Protein AF-A0AAD7DVK9-F1 (afdb_monomer_lite)

Radius of gyration: 22.35 Å; chains: 1; bounding box: 96×49×47 Å

pLDDT: mean 81.52, std 20.3, range [28.62, 98.38]

Foldseek 3Di:
DPPQVVCCVVCVPPPPDALLVTQDLQDQAPLSLLSNCVVVNDVSLFNLVVLVDDLVVPPLDDSVLSVLLSVVVVQLQVLCVVVPPPWDKGWRFAKHANGQPPCFFLLRIFGTWIDTRLLQEIEGEAEDEDDDPVQQDDPVQQQQSQLLVQLLVLLSQLQNCVDHSRHAKYKTFYDYVVNVSDDDVQSNVDPPQDPPPPSGIDIAGNVRGDQDDAPVSVVNSQVSCVSVVDDTDVVSVVSRHDDPVSRDDDGVNRVDTDDVCSSVVVPDPPDDDPPPPPDDDDDPDDDDD

Structure (mmCIF, N/CA/C/O backbone):
data_AF-A0AAD7DVK9-F1
#
_entry.id   AF-A0AAD7DVK9-F1
#
loop_
_atom_site.group_PDB
_atom_site.id
_atom_site.type_symbol
_atom_site.label_atom_id
_atom_site.label_alt_id
_atom_site.label_comp_id
_atom_site.label_asym_id
_atom_site.label_entity_id
_atom_site.label_seq_id
_atom_site.pdbx_PDB_ins_code
_atom_site.Cartn_x
_atom_site.Cartn_y
_atom_site.Cartn_z
_atom_site.occupancy
_atom_site.B_iso_or_equiv
_atom_site.auth_seq_id
_atom_site.auth_comp_id
_atom_site.auth_asym_id
_atom_site.auth_atom_id
_atom_site.pdbx_PDB_model_num
ATOM 1 N N . MET A 1 1 ? 12.289 20.068 0.566 1.00 36.62 1 MET A N 1
ATOM 2 C CA . MET A 1 1 ? 12.406 19.900 2.030 1.00 36.62 1 MET A CA 1
ATOM 3 C C . MET A 1 1 ? 11.001 19.872 2.606 1.00 36.62 1 MET A C 1
ATOM 5 O O . MET A 1 1 ? 10.320 20.885 2.517 1.00 36.62 1 MET A O 1
ATOM 9 N N . ASP A 1 2 ? 10.554 18.729 3.130 1.00 42.50 2 ASP A N 1
ATOM 10 C CA . ASP A 1 2 ? 9.242 18.598 3.779 1.00 42.50 2 ASP A CA 1
ATOM 11 C C . ASP A 1 2 ? 9.268 19.262 5.163 1.00 42.50 2 ASP A C 1
ATOM 13 O O . ASP A 1 2 ? 9.651 18.666 6.174 1.00 42.50 2 ASP A O 1
ATOM 17 N N . THR A 1 3 ? 8.859 20.528 5.216 1.00 44.00 3 THR A N 1
ATOM 18 C CA . THR A 1 3 ? 8.675 21.287 6.463 1.00 44.00 3 THR A CA 1
ATOM 19 C C . THR A 1 3 ? 7.659 20.619 7.397 1.00 44.00 3 THR A C 1
ATOM 21 O O . THR A 1 3 ? 7.792 20.711 8.617 1.00 44.00 3 THR A O 1
ATOM 24 N N . SER A 1 4 ? 6.703 19.863 6.850 1.00 45.06 4 SER A N 1
ATOM 25 C CA . SER A 1 4 ? 5.679 19.118 7.594 1.00 45.06 4 SER A CA 1
ATOM 26 C C . SER A 1 4 ? 6.224 17.884 8.325 1.00 45.06 4 SER A C 1
ATOM 28 O O . SER A 1 4 ? 5.817 17.618 9.456 1.00 45.06 4 SER A O 1
ATOM 30 N N . ALA A 1 5 ? 7.183 17.151 7.747 1.00 45.25 5 ALA A N 1
ATOM 31 C CA . ALA A 1 5 ? 7.804 15.991 8.394 1.00 45.25 5 ALA A CA 1
ATOM 32 C C . ALA A 1 5 ? 8.696 16.409 9.578 1.00 45.25 5 ALA A C 1
ATOM 34 O O . ALA A 1 5 ? 8.680 15.770 10.636 1.00 45.25 5 ALA A O 1
ATOM 35 N N . HIS A 1 6 ? 9.414 17.530 9.434 1.00 44.25 6 HIS A N 1
ATOM 36 C CA . HIS A 1 6 ? 10.169 18.141 10.528 1.00 44.25 6 HIS A CA 1
ATOM 37 C C . HIS A 1 6 ? 9.252 18.702 11.620 1.00 44.25 6 HIS A C 1
ATOM 39 O O . HIS A 1 6 ? 9.504 18.439 12.795 1.00 44.25 6 HIS A O 1
ATOM 45 N N . ALA A 1 7 ? 8.156 19.377 11.256 1.00 45.09 7 ALA A N 1
ATOM 46 C CA . ALA A 1 7 ? 7.161 19.861 12.211 1.00 45.09 7 ALA A CA 1
ATOM 47 C C . ALA A 1 7 ? 6.495 18.704 12.981 1.00 45.09 7 ALA A C 1
ATOM 49 O O . ALA A 1 7 ? 6.440 18.732 14.207 1.00 45.09 7 ALA A O 1
ATOM 50 N N . ALA A 1 8 ? 6.090 17.626 12.303 1.00 46.69 8 ALA A N 1
ATOM 51 C CA . ALA A 1 8 ? 5.497 16.456 12.953 1.00 46.69 8 ALA A CA 1
ATOM 52 C C . ALA A 1 8 ? 6.457 15.748 13.926 1.00 46.69 8 ALA A C 1
ATOM 54 O O . ALA A 1 8 ? 6.022 15.189 14.931 1.00 46.69 8 ALA A O 1
ATOM 55 N N . SER A 1 9 ? 7.764 15.777 13.647 1.00 49.25 9 SER A N 1
ATOM 56 C CA . SER A 1 9 ? 8.790 15.247 14.549 1.00 49.25 9 SER A CA 1
ATOM 57 C C . SER A 1 9 ? 9.155 16.206 15.689 1.00 49.25 9 SER A C 1
ATOM 59 O O . SER A 1 9 ? 9.546 15.726 16.749 1.00 49.25 9 SER A O 1
ATOM 61 N N . MET A 1 10 ? 9.074 17.524 15.483 1.00 46.84 10 MET A N 1
ATOM 62 C CA . MET A 1 10 ? 9.380 18.540 16.500 1.00 46.84 10 MET A CA 1
ATOM 63 C C . MET A 1 10 ? 8.221 18.772 17.474 1.00 46.84 10 MET A C 1
ATOM 65 O O . MET A 1 10 ? 8.460 19.051 18.644 1.00 46.84 10 MET A O 1
ATOM 69 N N . PHE A 1 11 ? 6.979 18.611 17.022 1.00 48.34 11 PHE A N 1
ATOM 70 C CA . PHE A 1 11 ? 5.783 18.906 17.815 1.00 48.34 11 PHE A CA 1
ATOM 71 C C . PHE A 1 11 ? 5.047 17.666 18.328 1.00 48.34 11 PHE A C 1
ATOM 73 O O . PHE A 1 11 ? 4.056 17.802 19.035 1.00 48.34 11 PHE A O 1
ATOM 80 N N . GLY A 1 12 ? 5.556 16.457 18.062 1.00 46.31 12 GLY A N 1
ATOM 81 C CA . GLY A 1 12 ? 4.962 15.202 18.544 1.00 46.31 12 GLY A CA 1
ATOM 82 C C . GLY A 1 12 ? 4.885 15.053 20.074 1.00 46.31 12 GLY A C 1
ATOM 83 O O . GLY A 1 12 ? 4.254 14.114 20.549 1.00 46.31 12 GLY A O 1
ATOM 84 N N . GLY A 1 13 ? 5.509 15.961 20.836 1.00 44.97 13 GLY A N 1
ATOM 85 C CA . GLY A 1 13 ? 5.418 16.047 22.299 1.00 44.97 13 GLY A CA 1
ATOM 86 C C . GLY A 1 13 ? 4.596 17.227 22.832 1.00 44.97 13 GLY A C 1
ATOM 87 O O . GLY A 1 13 ? 4.500 17.375 24.048 1.00 44.97 13 GLY A O 1
ATOM 88 N N . LEU A 1 14 ? 4.022 18.078 21.971 1.00 40.44 14 LEU A N 1
ATOM 89 C CA . LEU A 1 14 ? 3.166 19.171 22.430 1.00 40.44 14 LEU A CA 1
ATOM 90 C C . LEU A 1 14 ? 1.738 18.666 22.686 1.00 40.44 14 LEU A C 1
ATOM 92 O O . LEU A 1 14 ? 1.174 17.979 21.826 1.00 40.44 14 LEU A O 1
ATOM 96 N N . PRO A 1 15 ? 1.106 19.039 23.816 1.00 39.28 15 PRO A N 1
ATOM 97 C CA . PRO A 1 15 ? -0.335 18.875 23.947 1.00 39.28 15 PRO A CA 1
ATOM 98 C C . PRO A 1 15 ? -1.003 19.623 22.781 1.00 39.28 15 PRO A C 1
ATOM 100 O O . PRO A 1 15 ? -0.556 20.705 22.408 1.00 39.28 15 PRO A O 1
ATOM 103 N N . TYR A 1 16 ? -2.036 19.023 22.184 1.00 53.00 16 TYR A N 1
ATOM 104 C CA . TYR A 1 16 ? -2.794 19.515 21.016 1.00 53.00 16 TYR A CA 1
ATOM 105 C C . TYR A 1 16 ? -2.195 19.289 19.613 1.00 53.00 16 TYR A C 1
ATOM 107 O O . TYR A 1 16 ? -2.879 19.586 18.633 1.00 53.00 16 TYR A O 1
ATOM 115 N N . PHE A 1 17 ? -0.996 18.707 19.455 1.00 56.47 17 PHE A N 1
ATOM 116 C CA . PHE A 1 17 ? -0.519 18.340 18.113 1.00 56.47 17 PHE A CA 1
ATOM 117 C C . PHE A 1 17 ? -1.207 17.063 17.611 1.00 56.47 17 PHE A C 1
ATOM 119 O O . PHE A 1 17 ? -0.945 15.961 18.093 1.00 56.47 17 PHE A O 1
ATOM 126 N N . ASN A 1 18 ? -2.082 17.209 16.616 1.00 62.62 18 ASN A N 1
ATOM 127 C CA . ASN A 1 18 ? -2.741 16.093 15.952 1.00 62.62 18 ASN A CA 1
ATOM 128 C C . ASN A 1 18 ? -2.066 15.840 14.585 1.00 62.62 18 ASN A C 1
ATOM 130 O O . ASN A 1 18 ? -2.188 16.683 13.693 1.00 62.62 18 ASN A O 1
ATOM 134 N N . PRO A 1 19 ? -1.395 14.690 14.361 1.00 60.72 19 PRO A N 1
ATOM 135 C CA . PRO A 1 19 ? -0.821 14.313 13.062 1.00 60.72 19 PRO A CA 1
ATOM 136 C C . PRO A 1 19 ? -1.841 14.324 11.915 1.00 60.72 19 PRO A C 1
ATOM 138 O O . PRO A 1 19 ? -1.472 14.367 10.745 1.00 60.72 19 PRO A O 1
ATOM 141 N N . MET A 1 20 ? -3.130 14.289 12.248 1.00 68.94 20 MET A N 1
ATOM 142 C CA . MET A 1 20 ? -4.245 14.338 11.310 1.00 68.94 20 MET A CA 1
ATOM 143 C C . MET A 1 20 ? -4.564 15.760 10.832 1.00 68.94 20 MET A C 1
ATOM 145 O O . MET A 1 20 ? -5.382 15.907 9.934 1.00 68.94 20 MET A O 1
ATOM 149 N N . MET A 1 21 ? -3.942 16.793 11.412 1.00 68.38 21 MET A N 1
ATOM 150 C CA . MET A 1 21 ? -4.127 18.206 11.046 1.00 68.38 21 MET A CA 1
ATOM 151 C C . MET A 1 21 ? -3.011 18.761 10.150 1.00 68.38 21 MET A C 1
ATOM 153 O O . MET A 1 21 ? -3.134 19.876 9.656 1.00 68.38 21 MET A O 1
ATOM 157 N N . MET A 1 22 ? -1.931 18.005 9.922 1.00 73.62 22 MET A N 1
ATOM 158 C CA . MET A 1 22 ? -0.864 18.377 8.990 1.00 73.62 22 MET A CA 1
ATOM 159 C C . MET A 1 22 ? -0.737 17.345 7.882 1.00 73.62 22 MET A C 1
ATOM 161 O O . MET A 1 22 ? -0.576 16.154 8.137 1.00 73.62 22 MET A O 1
ATOM 165 N N . MET A 1 23 ? -0.744 17.818 6.644 1.00 76.19 23 MET A N 1
ATOM 166 C CA . MET A 1 23 ? -0.561 16.980 5.472 1.00 76.19 23 MET A CA 1
ATOM 167 C C . MET A 1 23 ? 0.902 16.553 5.357 1.00 76.19 23 MET A C 1
ATOM 169 O O . MET A 1 23 ? 1.807 17.386 5.276 1.00 76.19 23 MET A O 1
ATOM 173 N N . ASN A 1 24 ? 1.137 15.243 5.378 1.00 75.81 24 ASN A N 1
ATOM 174 C CA . ASN A 1 24 ? 2.466 14.683 5.177 1.00 75.81 24 ASN A CA 1
ATOM 175 C C . ASN A 1 24 ? 2.480 13.928 3.850 1.00 75.81 24 ASN A C 1
ATOM 177 O O . ASN A 1 24 ? 2.137 12.744 3.790 1.00 75.81 24 ASN A O 1
ATOM 181 N N . VAL A 1 25 ? 2.850 14.631 2.779 1.00 75.19 25 VAL A N 1
ATOM 182 C CA . VAL A 1 25 ? 2.865 14.080 1.418 1.00 75.19 25 VAL A CA 1
ATOM 183 C C . VAL A 1 25 ? 3.860 12.917 1.321 1.00 75.19 25 VAL A C 1
ATOM 185 O O . VAL A 1 25 ? 3.507 11.871 0.785 1.00 75.19 25 VAL A O 1
ATOM 188 N N . SER A 1 26 ? 5.017 13.005 1.980 1.00 78.62 26 SER A N 1
ATOM 189 C CA . SER A 1 26 ? 6.030 11.934 2.009 1.00 78.62 26 SER A CA 1
ATOM 190 C C . SER A 1 26 ? 5.892 10.957 3.186 1.00 78.62 26 SER A C 1
ATOM 192 O O . SER A 1 26 ? 6.825 10.236 3.533 1.00 78.62 26 SER A O 1
ATOM 194 N N . GLY A 1 27 ? 4.747 10.947 3.870 1.00 85.38 27 GLY A N 1
ATOM 195 C CA . GLY A 1 27 ? 4.525 10.060 5.007 1.00 85.38 27 GLY A CA 1
ATOM 196 C C . GLY A 1 27 ? 4.385 8.598 4.584 1.00 85.38 27 GLY A C 1
ATOM 197 O O . GLY A 1 27 ? 3.567 8.281 3.727 1.00 85.38 27 GLY A O 1
ATOM 198 N N . THR A 1 28 ? 5.099 7.700 5.264 1.00 91.75 28 THR A N 1
ATOM 199 C CA . THR A 1 28 ? 5.046 6.245 5.029 1.00 91.75 28 THR A CA 1
ATOM 200 C C . THR A 1 28 ? 3.935 5.525 5.808 1.00 91.75 28 THR A C 1
ATOM 202 O O . THR A 1 28 ? 3.752 4.322 5.674 1.00 91.75 28 THR A O 1
ATOM 205 N N . CYS A 1 29 ? 3.181 6.225 6.659 1.00 95.38 29 CYS A N 1
ATOM 206 C CA . CYS A 1 29 ? 2.117 5.621 7.467 1.00 95.38 29 CYS A CA 1
ATOM 207 C C . CYS A 1 29 ? 0.807 5.556 6.670 1.00 95.38 29 CYS A C 1
ATOM 209 O O . CYS A 1 29 ? 0.118 6.573 6.533 1.00 95.38 29 CYS A O 1
ATOM 211 N N . ALA A 1 30 ? 0.433 4.362 6.204 1.00 97.00 30 ALA A N 1
ATOM 212 C CA . ALA A 1 30 ? -0.778 4.153 5.413 1.00 97.00 30 ALA A CA 1
ATOM 213 C C . ALA A 1 30 ? -2.047 4.579 6.164 1.00 97.00 30 ALA A C 1
ATOM 215 O O . ALA A 1 30 ? -2.907 5.244 5.591 1.00 97.00 30 ALA A O 1
ATOM 216 N N . THR A 1 31 ? -2.137 4.288 7.467 1.00 96.12 31 THR A N 1
ATOM 217 C CA . THR A 1 31 ? -3.290 4.683 8.296 1.00 96.12 31 THR A CA 1
ATOM 218 C C . THR A 1 31 ? -3.507 6.199 8.295 1.00 96.12 31 THR A C 1
ATOM 220 O O . THR A 1 31 ? -4.626 6.685 8.099 1.00 96.12 31 THR A O 1
ATOM 223 N N . THR A 1 32 ? -2.430 6.965 8.498 1.00 93.56 32 THR A N 1
ATOM 224 C CA . THR A 1 32 ? -2.486 8.431 8.473 1.00 93.56 32 THR A CA 1
ATOM 225 C C . THR A 1 32 ? -2.876 8.914 7.082 1.00 93.56 32 THR A C 1
ATOM 227 O O . THR A 1 32 ? -3.799 9.715 6.966 1.00 93.56 32 THR A O 1
ATOM 230 N N . LYS A 1 33 ? -2.235 8.381 6.035 1.00 94.62 33 LYS A N 1
ATOM 231 C CA . LYS A 1 33 ? -2.482 8.783 4.649 1.00 94.62 33 LYS A CA 1
ATOM 232 C C . LYS A 1 33 ? -3.928 8.545 4.216 1.00 94.62 33 LYS A C 1
ATOM 234 O O . LYS A 1 33 ? -4.563 9.460 3.709 1.00 94.62 33 LYS A O 1
ATOM 239 N N . LEU A 1 34 ? -4.478 7.357 4.464 1.00 95.19 34 LEU A N 1
ATOM 240 C CA . LEU A 1 34 ? -5.860 7.019 4.105 1.00 95.19 34 LEU A CA 1
ATOM 241 C C . LEU A 1 34 ? -6.869 7.915 4.824 1.00 95.19 34 LEU A C 1
ATOM 243 O O . LEU A 1 34 ? -7.837 8.393 4.230 1.00 95.19 34 LEU A O 1
ATOM 247 N N . THR A 1 35 ? -6.613 8.221 6.095 1.00 92.88 35 THR A N 1
ATOM 248 C CA . THR A 1 35 ? -7.496 9.131 6.825 1.00 92.88 35 THR A CA 1
ATOM 249 C C . THR A 1 35 ? -7.360 10.577 6.338 1.00 92.88 35 THR A C 1
ATOM 251 O O . THR A 1 35 ? -8.360 11.287 6.262 1.00 92.88 35 THR A O 1
ATOM 254 N N . GLN A 1 36 ? -6.155 11.013 5.959 1.00 92.25 36 GLN A N 1
ATOM 255 C CA . GLN A 1 36 ? -5.937 12.311 5.317 1.00 92.25 36 GLN A CA 1
ATOM 256 C C . GLN A 1 36 ? -6.633 12.388 3.956 1.00 92.25 36 GLN A C 1
ATOM 258 O O . GLN A 1 36 ? -7.258 13.404 3.678 1.00 92.25 36 GLN A O 1
ATOM 263 N N . CYS A 1 37 ? -6.619 11.320 3.153 1.00 93.69 37 CYS A N 1
ATOM 264 C CA . CYS A 1 37 ? -7.358 11.271 1.890 1.00 93.69 37 CYS A CA 1
ATOM 265 C C . CYS A 1 37 ? -8.862 11.454 2.118 1.00 93.69 37 CYS A C 1
ATOM 267 O O . CYS A 1 37 ? -9.509 12.189 1.379 1.00 93.69 37 CYS A O 1
ATOM 269 N N . ARG A 1 38 ? -9.416 10.837 3.171 1.00 91.56 38 ARG A N 1
ATOM 270 C CA . ARG A 1 38 ? -10.830 11.008 3.536 1.00 91.56 38 ARG A CA 1
ATOM 271 C C . ARG A 1 38 ? -11.155 12.432 3.997 1.00 91.56 38 ARG A C 1
ATOM 273 O O . ARG A 1 38 ? -12.238 12.921 3.705 1.00 91.56 38 ARG A O 1
ATOM 280 N N . ASN A 1 39 ? -10.256 13.071 4.744 1.00 89.94 39 ASN A N 1
ATOM 281 C CA . ASN A 1 39 ? -10.531 14.361 5.382 1.00 89.94 39 ASN A CA 1
ATOM 282 C C . ASN A 1 39 ? -10.191 15.572 4.497 1.00 89.94 39 ASN A C 1
ATOM 284 O O . ASN A 1 39 ? -10.899 16.571 4.545 1.00 89.94 39 ASN A O 1
ATOM 288 N N . PHE A 1 40 ? -9.108 15.497 3.723 1.00 90.94 40 PHE A N 1
ATOM 289 C CA . PHE A 1 40 ? -8.588 16.596 2.897 1.00 90.94 40 PHE A CA 1
ATOM 290 C C . PHE A 1 40 ? -8.774 16.360 1.396 1.00 90.94 40 PHE A C 1
ATOM 292 O O . PHE A 1 40 ? -8.584 17.274 0.602 1.00 90.94 40 PHE A O 1
ATOM 299 N N . GLY A 1 41 ? -9.156 15.146 1.001 1.00 92.75 41 GLY A N 1
ATOM 300 C CA . GLY A 1 41 ? -9.260 14.742 -0.394 1.00 92.75 41 GLY A CA 1
ATOM 301 C C . GLY A 1 41 ? -7.996 14.055 -0.909 1.00 92.75 41 GLY A C 1
ATOM 302 O O . GLY A 1 41 ? -6.894 14.184 -0.372 1.00 92.75 41 GLY A O 1
ATOM 303 N N . ILE A 1 42 ? -8.171 13.288 -1.982 1.00 94.31 42 ILE A N 1
ATOM 304 C CA . ILE A 1 42 ? -7.110 12.473 -2.586 1.00 94.31 42 ILE A CA 1
ATOM 305 C C . ILE A 1 42 ? -6.047 13.333 -3.269 1.00 94.31 42 ILE A C 1
ATOM 307 O O . ILE A 1 42 ? -4.867 13.035 -3.144 1.00 94.31 42 ILE A O 1
ATOM 311 N N . LEU A 1 43 ? -6.446 14.413 -3.950 1.00 93.19 43 LEU A N 1
ATOM 312 C CA . LEU A 1 43 ? -5.518 15.265 -4.709 1.00 93.19 43 LEU A CA 1
ATOM 313 C C . LEU A 1 43 ? -4.461 15.924 -3.819 1.00 93.19 43 LEU A C 1
ATOM 315 O O . LEU A 1 43 ? -3.325 16.106 -4.234 1.00 93.19 43 LEU A O 1
ATOM 319 N N . GLU A 1 44 ? -4.827 16.229 -2.581 1.00 91.88 44 GLU A N 1
ATOM 320 C CA . GLU A 1 44 ? -3.915 16.768 -1.575 1.00 91.88 44 GLU A CA 1
ATOM 321 C C . GLU A 1 44 ? -2.902 15.722 -1.074 1.00 91.88 44 GLU A C 1
ATOM 323 O O . GLU A 1 44 ? -1.815 16.037 -0.604 1.00 91.88 44 GLU A O 1
ATOM 328 N N . ASN A 1 45 ? -3.238 14.440 -1.201 1.00 93.44 45 ASN A N 1
ATOM 329 C CA . ASN A 1 45 ? -2.399 13.326 -0.772 1.00 93.44 45 ASN A CA 1
ATOM 330 C C . ASN A 1 45 ? -1.608 12.689 -1.923 1.00 93.44 45 ASN A C 1
ATOM 332 O O . ASN A 1 45 ? -0.886 11.719 -1.683 1.00 93.44 45 ASN A O 1
ATOM 336 N N . ASP A 1 46 ? -1.738 13.247 -3.129 1.00 94.19 46 ASP A N 1
ATOM 337 C CA . ASP A 1 46 ? -1.068 12.821 -4.351 1.00 94.19 46 ASP A CA 1
ATOM 338 C C . ASP A 1 46 ? 0.460 12.940 -4.206 1.00 94.19 46 ASP A C 1
ATOM 340 O O . ASP A 1 46 ? 1.003 14.018 -3.938 1.00 94.19 46 ASP A O 1
ATOM 344 N N . VAL A 1 47 ? 1.165 11.820 -4.387 1.00 95.19 47 VAL A N 1
ATOM 345 C CA . VAL A 1 47 ? 2.633 11.765 -4.312 1.00 95.19 47 VAL A CA 1
ATOM 346 C C . VAL A 1 47 ? 3.315 11.946 -5.667 1.00 95.19 47 VAL A C 1
ATOM 348 O O . VAL A 1 47 ? 4.543 12.005 -5.706 1.00 95.19 47 VAL A O 1
ATOM 351 N N . THR A 1 48 ? 2.569 12.107 -6.766 1.00 94.69 48 THR A N 1
ATOM 352 C CA . THR A 1 48 ? 3.107 12.299 -8.124 1.00 94.69 48 THR A CA 1
ATOM 353 C C . THR A 1 48 ? 4.157 13.409 -8.161 1.00 94.69 48 THR A C 1
ATOM 355 O O . THR A 1 48 ? 5.241 13.226 -8.711 1.00 94.69 48 THR A O 1
ATOM 358 N N . ARG A 1 49 ? 3.924 14.538 -7.475 1.00 92.06 49 ARG A N 1
ATOM 359 C CA . ARG A 1 49 ? 4.873 15.671 -7.440 1.00 92.06 49 ARG A CA 1
ATOM 360 C C . ARG A 1 49 ? 6.280 15.296 -6.963 1.00 92.06 49 ARG A C 1
ATOM 362 O O . ARG A 1 49 ? 7.235 15.956 -7.359 1.00 92.06 49 ARG A O 1
ATOM 369 N N . LYS A 1 50 ? 6.419 14.258 -6.129 1.00 93.31 50 LYS A N 1
ATOM 370 C CA . LYS A 1 50 ? 7.724 13.750 -5.683 1.00 93.31 50 LYS A CA 1
ATOM 371 C C . LYS A 1 50 ? 8.525 13.188 -6.860 1.00 93.31 50 LYS A C 1
ATOM 373 O O . LYS A 1 50 ? 9.711 13.473 -6.966 1.00 93.31 50 LYS A O 1
ATOM 378 N N . PHE A 1 51 ? 7.867 12.434 -7.739 1.00 95.56 51 PHE A N 1
ATOM 379 C CA . PHE A 1 51 ? 8.494 11.686 -8.833 1.00 95.56 51 PHE A CA 1
ATOM 380 C C . PHE A 1 51 ? 8.697 12.509 -10.111 1.00 95.56 51 PHE A C 1
ATOM 382 O O . PHE A 1 51 ? 9.539 12.175 -10.937 1.00 95.56 51 PHE A O 1
ATOM 389 N N . TYR A 1 52 ? 7.997 13.637 -10.233 1.00 94.06 52 TYR A N 1
ATOM 390 C CA . TYR A 1 52 ? 8.259 14.648 -11.266 1.00 94.06 52 TYR A CA 1
ATOM 391 C C . TYR A 1 52 ? 9.340 15.661 -10.851 1.00 94.06 52 TYR A C 1
ATOM 393 O O . TYR A 1 52 ? 9.728 16.521 -11.640 1.00 94.06 52 TYR A O 1
ATOM 401 N N . GLY A 1 53 ? 9.811 15.582 -9.604 1.00 92.19 53 GLY A N 1
ATOM 402 C CA . GLY A 1 53 ? 10.938 16.360 -9.112 1.00 92.19 53 GLY A CA 1
ATOM 403 C C . GLY A 1 53 ? 12.292 15.741 -9.460 1.00 92.19 53 GLY A C 1
ATOM 404 O O . GLY A 1 53 ? 12.396 14.696 -10.096 1.00 92.19 53 GLY A O 1
ATOM 405 N N . ASP A 1 54 ? 13.342 16.407 -8.993 1.00 93.31 54 ASP A N 1
ATOM 406 C CA . ASP A 1 54 ? 14.720 15.931 -9.079 1.00 93.31 54 ASP A CA 1
ATOM 407 C C . ASP A 1 54 ? 14.943 14.721 -8.138 1.00 93.31 54 ASP A C 1
ATOM 409 O O . ASP A 1 54 ? 14.709 14.867 -6.927 1.00 93.31 54 ASP A O 1
ATOM 413 N N . PRO A 1 55 ? 15.404 13.558 -8.649 1.00 93.31 55 PRO A N 1
ATOM 414 C CA . PRO A 1 55 ? 15.689 12.373 -7.842 1.00 93.31 55 PRO A CA 1
ATOM 415 C C . PRO A 1 55 ? 16.648 12.634 -6.675 1.00 93.31 55 PRO A C 1
ATOM 417 O O . PRO A 1 55 ? 16.480 12.046 -5.607 1.00 93.31 55 PRO A O 1
ATOM 420 N N . GLU A 1 56 ? 17.607 13.557 -6.814 1.00 91.44 56 GLU A N 1
ATOM 421 C CA . GLU A 1 56 ? 18.571 13.870 -5.745 1.00 91.44 56 GLU A CA 1
ATOM 422 C C . GLU A 1 56 ? 17.901 14.475 -4.500 1.00 91.44 56 GLU A C 1
ATOM 424 O O . GLU A 1 56 ? 18.439 14.429 -3.391 1.00 91.44 56 GLU A O 1
ATOM 429 N N . ARG A 1 57 ? 16.689 15.024 -4.654 1.00 89.69 57 ARG A N 1
ATOM 430 C CA . ARG A 1 57 ? 15.900 15.583 -3.548 1.00 89.69 57 ARG A CA 1
ATOM 431 C C . ARG A 1 57 ? 15.094 14.524 -2.796 1.00 89.69 57 ARG A C 1
ATOM 433 O O . ARG A 1 57 ? 14.593 14.822 -1.708 1.00 89.69 57 ARG A O 1
ATOM 440 N N . ALA A 1 58 ? 14.959 13.316 -3.341 1.00 89.12 58 ALA A N 1
ATOM 441 C CA . ALA A 1 58 ? 14.265 12.194 -2.719 1.00 89.12 58 ALA A CA 1
ATOM 442 C C . ALA A 1 58 ? 15.226 11.376 -1.844 1.00 89.12 58 ALA A C 1
ATOM 444 O O . ALA A 1 58 ? 15.568 10.239 -2.141 1.00 89.12 58 ALA A O 1
ATOM 445 N N . THR A 1 59 ? 15.658 11.965 -0.727 1.00 86.81 59 THR A N 1
ATOM 446 C CA . THR A 1 59 ? 16.683 11.383 0.162 1.00 86.81 59 THR A CA 1
ATOM 447 C C . THR A 1 59 ? 16.274 10.078 0.857 1.00 86.81 59 THR A C 1
ATOM 449 O O . THR A 1 59 ? 17.076 9.471 1.560 1.00 86.81 59 THR A O 1
ATOM 452 N N . ASP A 1 60 ? 15.006 9.694 0.752 1.00 86.44 60 ASP A N 1
ATOM 453 C CA . ASP A 1 60 ? 14.410 8.495 1.339 1.00 86.44 60 ASP A CA 1
ATOM 454 C C . ASP A 1 60 ? 14.360 7.293 0.382 1.00 86.44 60 ASP A C 1
ATOM 456 O O . ASP A 1 60 ? 13.973 6.210 0.813 1.00 86.44 60 ASP A O 1
ATOM 460 N N . LEU A 1 61 ? 14.759 7.461 -0.883 1.00 89.06 61 LEU A N 1
ATOM 461 C CA . LEU A 1 61 ? 14.837 6.393 -1.881 1.00 89.06 61 LEU A CA 1
ATOM 462 C C . LEU A 1 61 ? 16.231 6.357 -2.519 1.00 89.06 61 LEU A C 1
ATOM 464 O O . LEU A 1 61 ? 16.920 7.372 -2.602 1.00 89.06 61 LEU A O 1
ATOM 468 N N . SER A 1 62 ? 16.646 5.179 -2.987 1.00 91.12 62 SER A N 1
ATOM 469 C CA . SER A 1 62 ? 17.776 5.089 -3.914 1.00 91.12 62 SER A CA 1
ATOM 470 C C . SER A 1 62 ? 17.378 5.652 -5.287 1.00 91.12 62 SER A C 1
ATOM 472 O O . SER A 1 62 ? 16.191 5.736 -5.606 1.00 91.12 62 SER A O 1
ATOM 474 N N . LEU A 1 63 ? 18.355 6.017 -6.124 1.00 93.06 63 LEU A N 1
ATOM 475 C CA . LEU A 1 63 ? 18.066 6.478 -7.489 1.00 93.06 63 LEU A CA 1
ATOM 476 C C . LEU A 1 63 ? 17.312 5.407 -8.294 1.00 93.06 63 LEU A C 1
ATOM 478 O O . LEU A 1 63 ? 16.322 5.722 -8.944 1.00 93.06 63 LEU A O 1
ATOM 482 N N . ALA A 1 64 ? 17.742 4.145 -8.201 1.00 91.25 64 ALA A N 1
ATOM 483 C CA . ALA A 1 64 ? 17.080 3.028 -8.872 1.00 91.25 64 ALA A CA 1
ATOM 484 C C . ALA A 1 64 ? 15.627 2.862 -8.390 1.00 91.25 64 ALA A C 1
ATOM 486 O O . ALA A 1 64 ? 14.708 2.804 -9.201 1.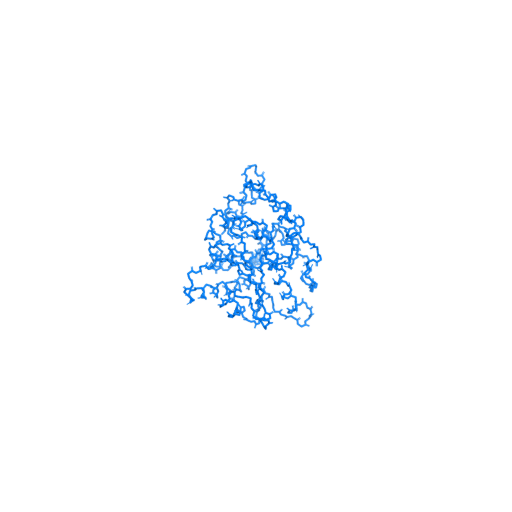00 91.25 64 ALA A O 1
ATOM 487 N N . ASP A 1 65 ? 15.401 2.898 -7.072 1.00 92.81 65 ASP A N 1
ATOM 488 C CA . ASP A 1 65 ? 14.059 2.826 -6.483 1.00 92.81 65 ASP A CA 1
ATOM 489 C C . ASP A 1 65 ? 13.147 3.980 -6.898 1.00 92.81 65 ASP A C 1
ATOM 491 O O . ASP A 1 65 ? 11.932 3.795 -7.017 1.00 92.81 65 ASP A O 1
ATOM 495 N N . PHE A 1 66 ? 13.717 5.179 -7.037 1.00 95.81 66 PHE A N 1
ATOM 496 C CA . PHE A 1 66 ? 12.998 6.365 -7.476 1.00 95.81 66 PHE A CA 1
ATOM 497 C C . PHE A 1 66 ? 12.550 6.216 -8.928 1.00 95.81 66 PHE A C 1
ATOM 499 O O . PHE A 1 66 ? 11.374 6.436 -9.215 1.00 95.81 66 PHE A O 1
ATOM 506 N N . MET A 1 67 ? 13.464 5.813 -9.815 1.00 97.25 67 MET A N 1
ATOM 507 C CA . MET A 1 67 ? 13.178 5.643 -11.240 1.00 97.25 67 MET A CA 1
ATOM 508 C C . MET A 1 67 ? 12.159 4.527 -11.471 1.00 97.25 67 MET A C 1
ATOM 510 O O . MET A 1 67 ? 11.131 4.787 -12.078 1.00 97.25 67 MET A O 1
ATOM 514 N N . ALA A 1 68 ? 12.335 3.357 -10.850 1.00 96.12 68 ALA A N 1
ATOM 515 C CA . ALA A 1 68 ? 11.374 2.258 -10.967 1.00 96.12 68 ALA A CA 1
ATOM 516 C C . ALA A 1 68 ? 9.949 2.670 -10.546 1.00 96.12 68 ALA A C 1
ATOM 518 O O . ALA A 1 68 ? 8.957 2.311 -11.177 1.00 96.12 68 ALA A O 1
ATOM 519 N N . ARG A 1 69 ? 9.819 3.467 -9.475 1.00 97.56 69 ARG A N 1
ATOM 520 C CA . ARG A 1 69 ? 8.513 3.981 -9.026 1.00 97.56 69 ARG A CA 1
ATOM 521 C C . ARG A 1 69 ? 7.939 5.020 -9.975 1.00 97.56 69 ARG A C 1
ATOM 523 O O . ARG A 1 69 ? 6.729 5.026 -10.188 1.00 97.56 69 ARG A O 1
ATOM 530 N N . LYS A 1 70 ? 8.790 5.897 -10.505 1.00 97.75 70 LYS A N 1
ATOM 531 C CA . LYS A 1 70 ? 8.403 6.890 -11.502 1.00 97.75 70 LYS A CA 1
ATOM 532 C C . LYS A 1 70 ? 7.866 6.204 -12.758 1.00 97.75 70 LYS A C 1
ATOM 534 O O . LYS A 1 70 ? 6.765 6.544 -13.175 1.00 97.75 70 LYS A O 1
ATOM 539 N N . ASP A 1 71 ? 8.563 5.191 -13.263 1.00 97.69 71 ASP A N 1
ATOM 540 C CA . ASP A 1 71 ? 8.168 4.446 -14.462 1.00 97.69 71 ASP A CA 1
ATOM 541 C C . ASP A 1 71 ? 6.793 3.782 -14.283 1.00 97.69 71 ASP A C 1
ATOM 543 O O . ASP A 1 71 ? 5.939 3.848 -15.165 1.00 97.69 71 ASP A O 1
ATOM 547 N N . VAL A 1 72 ? 6.524 3.189 -13.113 1.00 98.06 72 VAL A N 1
ATOM 548 C CA . VAL A 1 72 ? 5.202 2.618 -12.794 1.00 98.06 72 VAL A CA 1
ATOM 549 C C . VAL A 1 72 ? 4.117 3.700 -12.711 1.00 98.06 72 VAL A C 1
ATOM 551 O O . VAL A 1 72 ? 3.001 3.481 -13.181 1.00 98.06 72 VAL A O 1
ATOM 554 N N . ILE A 1 73 ? 4.412 4.863 -12.117 1.00 97.50 73 ILE A N 1
ATOM 555 C CA . ILE A 1 73 ? 3.461 5.987 -12.041 1.00 97.50 73 ILE A CA 1
ATOM 556 C C . ILE A 1 73 ? 3.111 6.487 -13.445 1.00 97.50 73 ILE A C 1
ATOM 558 O O . ILE A 1 73 ? 1.930 6.628 -13.753 1.00 97.50 73 ILE A O 1
ATOM 562 N N . GLU A 1 74 ? 4.110 6.687 -14.305 1.00 96.94 74 GLU A N 1
ATOM 563 C CA . GLU A 1 74 ? 3.911 7.160 -15.679 1.00 96.94 74 GLU A CA 1
ATOM 564 C C . GLU A 1 74 ? 3.105 6.162 -16.523 1.00 96.94 74 GLU A C 1
ATOM 566 O O . GLU A 1 74 ? 2.255 6.575 -17.313 1.00 96.94 74 GLU A O 1
ATOM 571 N N . GLN A 1 75 ? 3.297 4.854 -16.320 1.00 96.62 75 GLN A N 1
ATOM 572 C CA . GLN A 1 75 ? 2.490 3.820 -16.976 1.00 96.62 75 GLN A CA 1
ATOM 573 C C . GLN A 1 75 ? 1.012 3.874 -16.559 1.00 96.62 75 GLN A C 1
ATOM 575 O O . GLN A 1 75 ? 0.132 3.789 -17.416 1.00 96.62 75 GLN A O 1
ATOM 580 N N . VAL A 1 76 ? 0.720 4.032 -15.261 1.00 95.56 76 VAL A N 1
ATOM 581 C CA . VAL A 1 76 ? -0.667 4.152 -14.772 1.00 95.56 76 VAL A CA 1
ATOM 582 C C . VAL A 1 76 ? -1.312 5.448 -15.265 1.00 95.56 76 VAL A C 1
ATOM 584 O O . VAL A 1 76 ? -2.467 5.418 -15.691 1.00 95.56 76 VAL A O 1
ATOM 587 N N . ASP A 1 77 ? -0.578 6.564 -15.241 1.00 93.62 77 ASP A N 1
ATOM 588 C CA . ASP A 1 77 ? -1.068 7.859 -15.724 1.00 93.62 77 ASP A CA 1
ATOM 589 C C . ASP A 1 77 ? -1.368 7.806 -17.234 1.00 93.62 77 ASP A C 1
ATOM 591 O O . ASP A 1 77 ? -2.475 8.157 -17.646 1.00 93.62 77 ASP A O 1
ATOM 595 N N . SER A 1 78 ? -0.449 7.269 -18.046 1.00 93.19 78 SER A N 1
ATOM 596 C CA . SER A 1 78 ? -0.634 7.126 -19.502 1.00 93.19 78 SER A CA 1
ATOM 597 C C . SER A 1 78 ? -1.848 6.257 -19.837 1.00 93.19 78 SER A C 1
ATOM 599 O O . SER A 1 78 ? -2.706 6.640 -20.632 1.00 93.19 78 SER A O 1
ATOM 601 N N . TRP A 1 79 ? -1.987 5.109 -19.169 1.00 92.25 79 TRP A N 1
ATOM 602 C CA . TRP A 1 79 ? -3.137 4.224 -19.360 1.00 92.25 79 TRP A CA 1
ATOM 603 C C . TRP A 1 79 ? -4.474 4.891 -18.971 1.00 92.25 79 TRP A C 1
ATOM 605 O O . TRP A 1 79 ? -5.495 4.713 -19.652 1.00 92.25 79 TRP A O 1
ATOM 615 N N . ALA A 1 80 ? -4.492 5.676 -17.890 1.00 89.25 80 ALA A N 1
ATOM 616 C CA . ALA A 1 80 ? -5.691 6.391 -17.457 1.00 89.25 80 ALA A CA 1
ATOM 617 C C . ALA A 1 80 ? -6.114 7.471 -18.472 1.00 89.25 80 ALA A C 1
ATOM 619 O O . ALA A 1 80 ? -7.311 7.678 -18.685 1.00 89.25 80 ALA A O 1
ATOM 620 N N . GLU A 1 81 ? -5.156 8.128 -19.131 1.00 88.19 81 GLU A N 1
ATOM 621 C CA . GLU A 1 81 ? -5.425 9.095 -20.202 1.00 88.19 81 GLU A CA 1
ATOM 622 C C . GLU A 1 81 ? -5.964 8.420 -21.475 1.00 88.19 81 GLU A C 1
ATOM 624 O O . GLU A 1 81 ? -6.954 8.880 -22.055 1.00 88.19 81 GLU A O 1
ATOM 629 N N . GLU A 1 82 ? -5.369 7.298 -21.886 1.00 87.19 82 GLU A N 1
ATOM 630 C CA . GLU A 1 82 ? -5.734 6.572 -23.111 1.00 87.19 82 GLU A CA 1
ATOM 631 C C . GLU A 1 82 ? -7.146 5.987 -23.069 1.00 87.19 82 GLU A C 1
ATOM 633 O O . GLU A 1 82 ? -7.902 6.067 -24.042 1.00 87.19 82 GLU A O 1
ATOM 638 N N . THR A 1 83 ? -7.530 5.400 -21.935 1.00 80.38 83 THR A N 1
ATOM 639 C CA . THR A 1 83 ? -8.803 4.677 -21.831 1.00 80.38 83 THR A CA 1
ATOM 640 C C . THR A 1 83 ? -10.028 5.593 -21.835 1.00 80.38 83 THR A C 1
ATOM 642 O O . THR A 1 83 ? -11.151 5.090 -21.927 1.00 80.38 83 THR A O 1
ATOM 645 N N . LYS A 1 84 ? -9.851 6.923 -21.724 1.00 68.00 84 LYS A N 1
ATOM 646 C CA . LYS A 1 84 ? -10.924 7.925 -21.530 1.00 68.00 84 LYS A CA 1
ATOM 647 C C . LYS A 1 84 ? -11.924 7.537 -20.438 1.00 68.00 84 LYS A C 1
ATOM 649 O O . LYS A 1 84 ? -13.028 8.084 -20.361 1.00 68.00 84 LYS A O 1
ATOM 654 N N . GLN A 1 85 ? -11.559 6.586 -19.582 1.00 63.59 85 GLN A N 1
ATOM 655 C CA . GLN A 1 85 ? -12.307 6.303 -18.386 1.00 63.59 85 GLN A CA 1
ATOM 656 C C . GLN A 1 85 ? -12.120 7.558 -17.549 1.00 63.59 85 GLN A C 1
ATOM 658 O O . GLN A 1 85 ? -11.002 7.906 -17.192 1.00 63.59 85 GLN A O 1
ATOM 663 N N . ASN A 1 86 ? -13.200 8.266 -17.221 1.00 65.00 86 ASN A N 1
ATOM 664 C CA . ASN A 1 86 ? -13.160 9.454 -16.355 1.00 65.00 86 ASN A CA 1
ATOM 665 C C . ASN A 1 86 ? -12.623 9.158 -14.926 1.00 65.00 86 ASN A C 1
ATOM 667 O O . ASN A 1 86 ? -12.802 9.953 -14.003 1.00 65.00 86 ASN A O 1
ATOM 671 N N . MET A 1 87 ? -12.007 7.995 -14.713 1.00 72.69 87 MET A N 1
ATOM 672 C CA . MET A 1 87 ? -11.405 7.532 -13.481 1.00 72.69 87 MET A CA 1
ATOM 673 C C . MET A 1 87 ? -9.969 8.037 -13.401 1.00 72.69 87 MET A C 1
ATOM 675 O O . MET A 1 87 ? -9.052 7.479 -13.994 1.00 72.69 87 MET A O 1
ATOM 679 N N . LYS A 1 88 ? -9.779 9.099 -12.620 1.00 87.94 88 LYS A N 1
ATOM 680 C CA . LYS A 1 88 ? -8.447 9.573 -12.248 1.00 87.94 88 LYS A CA 1
ATOM 681 C C . LYS A 1 88 ? -7.894 8.665 -11.155 1.00 87.94 88 LYS A C 1
ATOM 683 O O . LYS A 1 88 ? -8.454 8.621 -10.058 1.00 87.94 88 LYS A O 1
ATOM 688 N N . TRP A 1 89 ? -6.820 7.956 -11.472 1.00 94.06 89 TRP A N 1
ATOM 689 C CA . TRP A 1 89 ? -6.034 7.198 -10.508 1.00 94.06 89 TRP A CA 1
ATOM 690 C C . TRP A 1 89 ? -4.934 8.084 -9.959 1.00 94.06 89 TRP A C 1
ATOM 692 O O . TRP A 1 89 ? -4.309 8.824 -10.712 1.00 94.06 89 TRP A O 1
ATOM 702 N N . LYS A 1 90 ? -4.730 8.052 -8.643 1.00 96.38 90 LYS A N 1
ATOM 703 C CA . LYS A 1 90 ? -3.717 8.873 -7.982 1.00 96.38 90 LYS A CA 1
ATOM 704 C C . LYS A 1 90 ? -2.840 8.044 -7.063 1.00 96.38 90 LYS A C 1
ATOM 706 O O . LYS A 1 90 ? -3.392 7.338 -6.213 1.00 96.38 90 LYS A O 1
ATOM 711 N N . PRO A 1 91 ? -1.503 8.119 -7.194 1.00 97.44 91 PRO A N 1
ATOM 712 C CA . PRO A 1 91 ? -0.615 7.490 -6.237 1.00 97.44 91 PRO A CA 1
ATOM 713 C C . PRO A 1 91 ? -0.698 8.261 -4.916 1.00 97.44 91 PRO A C 1
ATOM 715 O O . PRO A 1 91 ? -0.518 9.475 -4.873 1.00 97.44 91 PRO A O 1
ATOM 718 N N . ILE A 1 92 ? -0.973 7.558 -3.820 1.00 97.12 92 ILE A N 1
ATOM 719 C CA . ILE A 1 92 ? -1.088 8.152 -2.474 1.00 97.12 92 ILE A CA 1
ATOM 720 C C . ILE A 1 92 ? 0.011 7.671 -1.522 1.00 97.12 92 ILE A C 1
ATOM 722 O O . ILE A 1 92 ? 0.283 8.309 -0.504 1.00 97.12 92 ILE A O 1
ATOM 726 N N . LEU A 1 93 ? 0.657 6.549 -1.843 1.00 97.06 93 LEU A N 1
ATOM 727 C CA . LEU A 1 93 ? 1.779 5.971 -1.104 1.00 97.06 93 LEU A CA 1
ATOM 728 C C . LEU A 1 93 ? 2.795 5.419 -2.104 1.00 97.06 93 LEU A C 1
ATOM 730 O O . LEU A 1 93 ? 2.402 4.888 -3.138 1.00 97.06 93 LEU A O 1
ATOM 734 N N . TYR A 1 94 ? 4.082 5.525 -1.777 1.00 95.81 94 TYR A N 1
ATOM 735 C CA . TYR A 1 94 ? 5.185 4.999 -2.597 1.00 95.81 94 TYR A CA 1
ATOM 736 C C . TYR A 1 94 ? 6.137 4.065 -1.839 1.00 95.81 94 TYR A C 1
ATOM 738 O O . TYR A 1 94 ? 6.909 3.319 -2.442 1.00 95.81 94 TYR A O 1
ATOM 746 N N . LEU A 1 95 ? 6.086 4.111 -0.513 1.00 95.06 95 LEU A N 1
ATOM 747 C CA . LEU A 1 95 ? 6.685 3.161 0.407 1.00 95.06 95 LEU A CA 1
ATOM 748 C C . LEU A 1 95 ? 5.896 3.296 1.705 1.00 95.06 95 LEU A C 1
ATOM 750 O O . LEU A 1 95 ? 5.779 4.404 2.235 1.00 95.06 95 LEU A O 1
ATOM 754 N N . TYR A 1 96 ? 5.306 2.210 2.193 1.00 96.31 96 TYR A N 1
ATOM 755 C CA . TYR A 1 96 ? 4.407 2.293 3.329 1.00 96.31 96 TYR A CA 1
ATOM 756 C C . TYR A 1 96 ? 4.534 1.152 4.320 1.00 96.31 96 TYR A C 1
ATOM 758 O O . TYR A 1 96 ? 4.797 -0.003 3.997 1.00 96.31 96 TYR A O 1
ATOM 766 N N . GLU A 1 97 ? 4.255 1.516 5.558 1.00 96.00 97 GLU A N 1
ATOM 767 C CA . GLU A 1 97 ? 3.917 0.618 6.639 1.00 96.00 97 GLU A CA 1
ATOM 768 C C . GLU A 1 97 ? 2.484 0.916 7.091 1.00 96.00 97 GLU A C 1
ATOM 770 O O . GLU A 1 97 ? 1.967 2.021 6.902 1.00 96.00 97 GLU A O 1
ATOM 775 N N . ILE A 1 98 ? 1.816 -0.067 7.694 1.00 97.06 98 ILE A N 1
ATOM 776 C CA . ILE A 1 98 ? 0.407 0.072 8.091 1.00 97.06 98 ILE A CA 1
ATOM 777 C C . ILE A 1 98 ? 0.237 1.219 9.088 1.00 97.06 98 ILE A C 1
ATOM 779 O O . ILE A 1 98 ? -0.573 2.127 8.891 1.00 97.06 98 ILE A O 1
ATOM 783 N N . VAL A 1 99 ? 1.050 1.199 10.136 1.00 94.69 99 VAL A N 1
ATOM 784 C CA . VAL A 1 99 ? 1.162 2.249 11.148 1.00 94.69 99 VAL A CA 1
ATOM 785 C C . VAL A 1 99 ? 2.637 2.495 11.439 1.00 94.69 99 VAL A C 1
ATOM 787 O O . VAL A 1 99 ? 3.457 1.604 11.224 1.00 94.69 99 VAL A O 1
ATOM 790 N N . LYS A 1 100 ? 2.994 3.693 11.912 1.00 90.62 100 LYS A N 1
ATOM 791 C CA . LYS A 1 100 ? 4.394 4.046 12.180 1.00 90.62 100 LYS A CA 1
ATOM 792 C C . LYS A 1 100 ? 5.107 2.998 13.038 1.00 90.62 100 LYS A C 1
ATOM 794 O O . LYS A 1 100 ? 4.600 2.595 14.084 1.00 90.62 100 LYS A O 1
ATOM 799 N N . ALA A 1 101 ? 6.310 2.630 12.613 1.00 89.69 101 ALA A N 1
ATOM 800 C CA . ALA A 1 101 ? 7.156 1.606 13.211 1.00 89.69 101 ALA A CA 1
ATOM 801 C C . ALA A 1 101 ? 6.546 0.188 13.266 1.00 89.69 101 ALA A C 1
ATOM 803 O O . ALA A 1 101 ? 7.038 -0.638 14.041 1.00 89.69 101 ALA A O 1
ATOM 804 N N . SER A 1 102 ? 5.520 -0.132 12.474 1.00 92.75 102 SER A N 1
ATOM 805 C CA . SER A 1 102 ? 5.011 -1.505 12.332 1.00 92.75 102 SER A CA 1
ATOM 806 C C . SER A 1 102 ? 5.864 -2.359 11.396 1.00 92.75 102 SER A C 1
ATOM 808 O O . SER A 1 102 ? 5.977 -3.565 11.628 1.00 92.75 102 SER A O 1
ATOM 810 N N . ALA A 1 103 ? 6.529 -1.760 10.404 1.00 92.12 103 ALA A N 1
ATOM 811 C CA . ALA A 1 103 ? 7.399 -2.499 9.497 1.00 92.12 103 ALA A CA 1
ATOM 812 C C . ALA A 1 103 ? 8.759 -2.794 10.150 1.00 92.12 103 ALA A C 1
ATOM 814 O O . ALA A 1 103 ? 9.647 -1.943 10.235 1.00 92.12 103 ALA A O 1
ATOM 815 N N . LYS A 1 104 ? 8.926 -4.020 10.663 1.00 90.50 104 LYS A N 1
ATOM 816 C CA . LYS A 1 104 ? 10.161 -4.453 11.346 1.00 90.50 104 LYS A CA 1
ATOM 817 C C . LYS A 1 104 ? 11.123 -5.199 10.422 1.00 90.50 104 LYS A C 1
ATOM 819 O O . LYS A 1 104 ? 12.291 -5.371 10.781 1.00 90.50 104 LYS A O 1
ATOM 824 N N . ARG A 1 105 ? 10.625 -5.687 9.291 1.00 90.50 105 ARG A N 1
ATOM 825 C CA . ARG A 1 105 ? 11.342 -6.480 8.285 1.00 90.50 105 ARG A CA 1
ATOM 826 C C . ARG A 1 105 ? 10.984 -5.987 6.889 1.00 90.50 105 ARG A C 1
ATOM 828 O O . ARG A 1 105 ? 9.947 -5.345 6.734 1.00 90.50 105 ARG A O 1
ATOM 835 N N . GLU A 1 106 ? 11.787 -6.347 5.894 1.00 88.06 106 GLU A N 1
ATOM 836 C CA . GLU A 1 106 ? 11.568 -5.929 4.503 1.00 88.06 106 GLU A CA 1
ATOM 837 C C . GLU A 1 106 ? 10.201 -6.391 3.990 1.00 88.06 106 GLU A C 1
ATOM 839 O O . GLU A 1 106 ? 9.430 -5.603 3.455 1.00 88.06 106 GLU A O 1
ATOM 844 N N . ARG A 1 107 ? 9.808 -7.630 4.311 1.00 91.38 107 ARG A N 1
ATOM 845 C CA . ARG A 1 107 ? 8.478 -8.160 3.964 1.00 91.38 107 ARG A CA 1
ATOM 846 C C . ARG A 1 107 ? 7.286 -7.406 4.557 1.00 91.38 107 ARG A C 1
ATOM 848 O O . ARG A 1 107 ? 6.157 -7.670 4.152 1.00 91.38 107 ARG A O 1
ATOM 855 N N . ASP A 1 108 ? 7.500 -6.580 5.582 1.00 93.00 108 ASP A N 1
ATOM 856 C CA . ASP A 1 108 ? 6.418 -5.847 6.242 1.00 93.00 108 ASP A CA 1
ATOM 857 C C . ASP A 1 108 ? 6.097 -4.524 5.511 1.00 93.00 108 ASP A C 1
ATOM 859 O O . ASP A 1 108 ? 5.039 -3.947 5.776 1.00 93.00 108 ASP A O 1
ATOM 863 N N . TRP A 1 109 ? 6.965 -4.068 4.597 1.00 94.75 109 TRP A N 1
ATOM 864 C CA . TRP A 1 109 ? 6.762 -2.873 3.774 1.00 94.75 109 TRP A CA 1
ATOM 865 C C . TRP A 1 109 ? 5.923 -3.172 2.529 1.00 94.75 109 TRP A C 1
ATOM 867 O O . TRP A 1 109 ? 6.098 -4.198 1.875 1.00 94.75 109 TRP A O 1
ATOM 877 N N . GLY A 1 110 ? 5.029 -2.249 2.185 1.00 96.56 110 GLY A N 1
ATOM 878 C CA . GLY A 1 110 ? 4.388 -2.181 0.874 1.00 96.56 110 GLY A CA 1
ATOM 879 C C . GLY A 1 110 ? 4.922 -0.998 0.067 1.00 96.56 110 GLY A C 1
ATOM 880 O O . GLY A 1 110 ? 5.540 -0.091 0.625 1.00 96.56 110 GLY A O 1
ATOM 881 N N . HIS A 1 111 ? 4.761 -1.022 -1.258 1.00 96.75 111 HIS A N 1
ATOM 882 C CA . HIS A 1 111 ? 5.402 -0.045 -2.150 1.00 96.75 111 HIS A CA 1
ATOM 883 C C . HIS A 1 111 ? 4.391 0.992 -2.659 1.00 96.75 111 HIS A C 1
ATOM 885 O O . HIS A 1 111 ? 4.000 1.878 -1.896 1.00 96.75 111 HIS A O 1
ATOM 891 N N . LEU A 1 112 ? 3.957 0.902 -3.918 1.00 98.00 112 LEU A N 1
ATOM 892 C CA . LEU A 1 112 ? 3.054 1.883 -4.518 1.00 98.00 112 LEU A CA 1
ATOM 893 C C . LEU A 1 112 ? 1.591 1.521 -4.267 1.00 98.00 112 LEU A C 1
ATOM 895 O O . LEU A 1 112 ? 1.179 0.386 -4.504 1.00 98.00 112 LEU A O 1
ATOM 899 N N . ILE A 1 113 ? 0.807 2.510 -3.835 1.00 98.38 113 ILE A N 1
ATOM 900 C CA . ILE A 1 113 ? -0.655 2.436 -3.793 1.00 98.38 113 ILE A CA 1
ATOM 901 C C . ILE A 1 113 ? -1.230 3.572 -4.619 1.00 98.38 113 ILE A C 1
ATOM 903 O O . ILE A 1 113 ? -0.994 4.745 -4.317 1.00 98.38 113 ILE A O 1
ATOM 907 N N . PHE A 1 114 ? -2.064 3.205 -5.583 1.00 97.88 114 PHE A N 1
ATOM 908 C CA . PHE A 1 114 ? -2.945 4.114 -6.293 1.00 97.88 114 PHE A CA 1
ATOM 909 C C . PHE A 1 114 ? -4.365 3.941 -5.784 1.00 97.88 114 PHE A C 1
ATOM 911 O O . PHE A 1 114 ? -4.777 2.845 -5.402 1.00 97.88 114 PHE A O 1
ATOM 918 N N . THR A 1 115 ? -5.131 5.019 -5.815 1.00 96.69 115 THR A N 1
ATOM 919 C CA . THR A 1 115 ? -6.554 4.990 -5.501 1.00 96.69 115 THR A CA 1
ATOM 920 C C . THR A 1 115 ? -7.342 5.760 -6.541 1.00 96.69 115 THR A C 1
ATOM 922 O O . THR A 1 115 ? -6.830 6.697 -7.161 1.00 96.69 115 THR A O 1
ATOM 925 N N . ASP A 1 116 ? -8.586 5.347 -6.742 1.00 93.69 116 ASP A N 1
ATOM 926 C CA . ASP A 1 116 ? -9.546 6.130 -7.495 1.00 93.69 116 ASP A CA 1
ATOM 927 C C . ASP A 1 116 ? -10.075 7.301 -6.654 1.00 93.69 116 ASP A C 1
ATOM 929 O O . ASP A 1 116 ? -9.923 7.341 -5.435 1.00 93.69 116 ASP A O 1
ATOM 933 N N . MET A 1 117 ? -10.781 8.237 -7.289 1.00 92.56 117 MET A N 1
ATOM 934 C CA . MET A 1 117 ? -11.340 9.414 -6.608 1.00 92.56 117 MET A CA 1
ATOM 935 C C . MET A 1 117 ? -12.389 9.105 -5.519 1.00 92.56 117 MET A C 1
ATOM 937 O O . MET A 1 117 ? -12.875 10.031 -4.871 1.00 92.56 117 MET A O 1
ATOM 941 N N . THR A 1 118 ? -12.752 7.834 -5.313 1.00 92.75 118 THR A N 1
ATOM 942 C CA . THR A 1 118 ? -13.777 7.411 -4.350 1.00 92.75 118 THR A CA 1
ATOM 943 C C . THR A 1 118 ? -13.214 6.715 -3.110 1.00 92.75 118 THR A C 1
ATOM 945 O O . THR A 1 118 ? -13.976 6.480 -2.175 1.00 92.75 118 THR A O 1
ATOM 948 N N . LEU A 1 119 ? -11.910 6.401 -3.071 1.00 94.44 119 LEU A N 1
ATOM 949 C CA . LEU A 1 119 ? -11.284 5.575 -2.025 1.00 94.44 119 LEU A CA 1
ATOM 950 C C . LEU A 1 119 ? -11.912 4.181 -1.870 1.00 94.44 119 LEU A C 1
ATOM 952 O O . LEU A 1 119 ? -11.809 3.573 -0.806 1.00 94.44 119 LEU A O 1
ATOM 956 N N . THR A 1 120 ? -12.564 3.659 -2.910 1.00 95.44 120 THR A N 1
ATOM 957 C CA . THR A 1 120 ? -13.161 2.313 -2.863 1.00 95.44 120 THR A CA 1
ATOM 958 C C . THR A 1 120 ? -12.339 1.290 -3.632 1.00 95.44 120 THR A C 1
ATOM 960 O O . THR A 1 120 ? -12.482 0.091 -3.399 1.00 95.44 120 THR A O 1
ATOM 963 N N . ARG A 1 121 ? -11.468 1.735 -4.542 1.00 95.38 121 ARG A N 1
ATOM 964 C CA . ARG A 1 121 ? -10.677 0.858 -5.409 1.00 95.38 121 ARG A CA 1
ATOM 965 C C . ARG A 1 121 ? -9.215 1.253 -5.355 1.00 95.38 121 ARG A C 1
ATOM 967 O O . ARG A 1 121 ? -8.883 2.441 -5.356 1.00 95.38 121 ARG A O 1
ATOM 974 N N . PHE A 1 122 ? -8.349 0.247 -5.304 1.00 97.38 122 PHE A N 1
ATOM 975 C CA . PHE A 1 122 ? -6.922 0.453 -5.104 1.00 97.38 122 PHE A CA 1
ATOM 976 C C . PHE A 1 122 ? -6.094 -0.444 -6.013 1.00 97.38 122 PHE A C 1
ATOM 978 O O . PHE A 1 122 ? -6.365 -1.641 -6.120 1.00 97.38 122 PHE A O 1
ATOM 985 N N . LEU A 1 123 ? -5.056 0.135 -6.613 1.00 97.69 123 LEU A N 1
ATOM 986 C CA . LEU A 1 123 ? -3.999 -0.611 -7.291 1.00 97.69 123 LEU A CA 1
ATOM 987 C C . LEU A 1 123 ? -2.785 -0.651 -6.367 1.00 97.69 123 LEU A C 1
ATOM 989 O O . LEU A 1 123 ? -2.361 0.387 -5.860 1.00 97.69 123 LEU A O 1
ATOM 993 N N . LEU A 1 124 ? -2.229 -1.836 -6.152 1.00 98.38 124 LEU A N 1
ATOM 994 C CA . LEU A 1 124 ? -1.007 -2.046 -5.386 1.00 98.38 124 LEU A CA 1
ATOM 995 C C . LEU A 1 124 ? 0.062 -2.594 -6.325 1.00 98.38 124 LEU A C 1
ATOM 997 O O . LEU A 1 124 ? -0.134 -3.634 -6.947 1.00 98.38 124 LEU A O 1
ATOM 1001 N N . VAL A 1 125 ? 1.200 -1.914 -6.414 1.00 98.31 125 VAL A N 1
ATOM 1002 C CA . VAL A 1 125 ? 2.337 -2.394 -7.208 1.00 98.31 125 VAL A CA 1
ATOM 1003 C C . VAL A 1 125 ? 3.533 -2.572 -6.289 1.00 98.31 125 VAL A C 1
ATOM 1005 O O . VAL A 1 125 ? 4.050 -1.601 -5.732 1.00 98.31 125 VAL A O 1
ATOM 1008 N N . MET A 1 126 ? 3.953 -3.824 -6.109 1.00 97.81 126 MET A N 1
ATOM 1009 C CA . MET A 1 126 ? 5.233 -4.154 -5.489 1.00 97.81 126 MET A CA 1
ATOM 1010 C C . MET A 1 126 ? 6.340 -4.068 -6.542 1.00 97.81 126 MET A C 1
ATOM 1012 O O . MET A 1 126 ? 6.144 -4.409 -7.701 1.00 97.81 126 MET A O 1
ATOM 1016 N N . ILE A 1 127 ? 7.511 -3.603 -6.132 1.00 95.56 127 ILE A N 1
ATOM 1017 C CA . ILE A 1 127 ? 8.683 -3.446 -7.003 1.00 95.56 127 ILE A CA 1
ATOM 1018 C C . ILE A 1 127 ? 9.790 -4.247 -6.354 1.00 95.56 127 ILE A C 1
ATOM 1020 O O . ILE A 1 127 ? 10.227 -3.890 -5.262 1.00 95.56 127 ILE A O 1
ATOM 1024 N N . PHE A 1 128 ? 10.198 -5.339 -6.976 1.00 92.50 128 PHE A N 1
ATOM 1025 C CA . PHE A 1 128 ? 11.217 -6.216 -6.428 1.00 92.50 128 PHE A CA 1
ATOM 1026 C C . PHE A 1 128 ? 12.523 -6.090 -7.216 1.00 92.50 128 PHE A C 1
ATOM 1028 O O . PHE A 1 128 ? 12.503 -5.669 -8.374 1.00 92.50 128 PHE A O 1
ATOM 1035 N N . PRO A 1 129 ? 13.670 -6.418 -6.595 1.00 87.44 129 PRO A N 1
ATOM 1036 C CA . PRO A 1 129 ? 14.890 -6.646 -7.357 1.00 87.44 129 PRO A CA 1
ATOM 1037 C C . PRO A 1 129 ? 14.708 -7.850 -8.290 1.00 87.44 129 PRO A C 1
ATOM 1039 O O . PRO A 1 129 ? 13.699 -8.552 -8.231 1.00 87.44 129 PRO A O 1
ATOM 1042 N N . ASP A 1 130 ? 15.704 -8.108 -9.127 1.00 79.88 130 ASP A N 1
ATOM 1043 C CA . ASP A 1 130 ? 15.734 -9.352 -9.881 1.00 79.88 130 ASP A CA 1
ATOM 1044 C C . ASP A 1 130 ? 15.976 -10.573 -8.998 1.00 79.88 130 ASP A C 1
ATOM 1046 O O . ASP A 1 130 ? 16.627 -10.525 -7.945 1.00 79.88 130 ASP A O 1
ATOM 1050 N N . GLU A 1 131 ? 15.438 -11.689 -9.480 1.00 71.06 131 GLU A N 1
ATOM 1051 C CA . GLU A 1 131 ? 15.739 -13.021 -8.982 1.00 71.06 131 GLU A CA 1
ATOM 1052 C C . GLU A 1 131 ? 17.253 -13.230 -8.947 1.00 71.06 131 GLU A C 1
ATOM 1054 O O . GLU A 1 131 ? 17.983 -12.808 -9.844 1.00 71.06 131 GLU A O 1
ATOM 1059 N N . CYS A 1 132 ? 17.731 -13.950 -7.938 1.00 61.09 132 CYS A N 1
ATOM 1060 C CA . CYS A 1 132 ? 19.116 -14.393 -7.914 1.00 61.09 132 CYS A CA 1
ATOM 1061 C C . CYS A 1 132 ? 19.150 -15.907 -7.772 1.00 61.09 132 CYS A C 1
ATOM 1063 O O . CYS A 1 132 ? 18.671 -16.445 -6.770 1.00 61.09 132 CYS A O 1
ATOM 1065 N N . ASP A 1 133 ? 19.842 -16.570 -8.698 1.00 52.97 133 ASP A N 1
ATOM 1066 C CA . ASP A 1 133 ? 20.119 -18.014 -8.661 1.00 52.97 133 ASP A CA 1
ATOM 1067 C C . ASP A 1 133 ? 20.894 -18.448 -7.402 1.00 52.97 133 ASP A C 1
ATOM 1069 O O . ASP A 1 133 ? 21.011 -19.630 -7.092 1.00 52.97 133 ASP A O 1
ATOM 1073 N N . CYS A 1 134 ? 21.393 -17.488 -6.619 1.00 55.69 134 CYS A N 1
ATOM 1074 C CA . CYS A 1 134 ? 22.006 -17.707 -5.317 1.00 55.69 134 CYS A CA 1
ATOM 1075 C C . CYS A 1 134 ? 21.023 -18.138 -4.204 1.00 55.69 134 CYS A C 1
ATOM 1077 O O . CYS A 1 134 ? 21.453 -18.323 -3.065 1.00 55.69 134 CYS A O 1
ATOM 1079 N N . GLY A 1 135 ? 19.719 -18.273 -4.491 1.00 55.34 135 GLY A N 1
ATOM 1080 C CA . GLY A 1 135 ? 18.697 -18.739 -3.538 1.00 55.34 135 GLY A CA 1
ATOM 1081 C C . GLY A 1 135 ? 18.200 -17.677 -2.548 1.00 55.34 135 GLY A C 1
ATOM 1082 O O . GLY A 1 135 ? 17.482 -17.991 -1.600 1.00 55.34 135 GLY A O 1
ATOM 1083 N N . ASN A 1 136 ? 18.582 -16.414 -2.754 1.00 58.25 136 ASN A N 1
ATOM 1084 C CA . ASN A 1 136 ? 18.250 -15.297 -1.865 1.00 58.25 136 ASN A CA 1
ATOM 1085 C C . ASN A 1 136 ? 16.904 -14.636 -2.200 1.00 58.25 136 ASN A C 1
ATOM 1087 O O . ASN A 1 136 ? 16.177 -14.219 -1.293 1.00 58.25 136 ASN A O 1
ATOM 1091 N N . PHE A 1 137 ? 16.565 -14.577 -3.486 1.00 61.88 137 PHE A N 1
ATOM 1092 C CA . PHE A 1 137 ? 15.329 -14.004 -4.008 1.00 61.88 137 PHE A CA 1
ATOM 1093 C C . PHE A 1 137 ? 14.679 -15.017 -4.949 1.00 61.88 137 PHE A C 1
ATOM 1095 O O . PHE A 1 137 ? 15.361 -15.541 -5.823 1.00 61.88 137 PHE A O 1
ATOM 1102 N N . SER A 1 138 ? 13.397 -15.317 -4.739 1.00 64.75 138 SER A N 1
ATOM 1103 C CA . SER A 1 138 ? 12.647 -16.297 -5.529 1.00 64.75 138 SER A CA 1
ATOM 1104 C C . SER A 1 138 ? 11.313 -15.71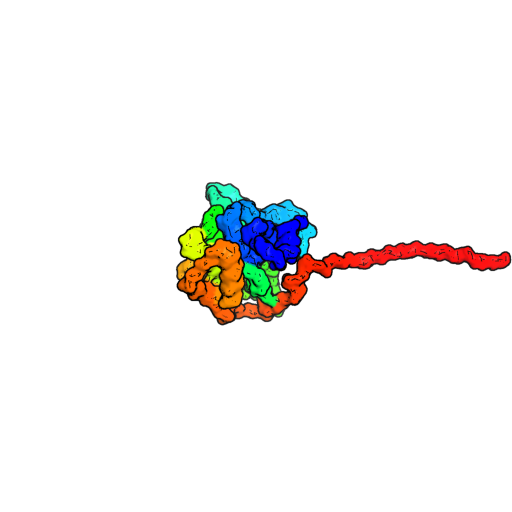7 -5.991 1.00 64.75 138 SER A C 1
ATOM 1106 O O . SER A 1 138 ? 10.613 -15.093 -5.191 1.00 64.75 138 SER A O 1
ATOM 1108 N N . HIS A 1 139 ? 10.903 -16.035 -7.222 1.00 64.75 139 HIS A N 1
ATOM 1109 C CA . HIS A 1 139 ? 9.628 -15.602 -7.809 1.00 64.75 139 HIS A CA 1
ATOM 1110 C C . HIS A 1 139 ? 8.437 -16.026 -6.943 1.00 64.75 139 HIS A C 1
ATOM 1112 O O . HIS A 1 139 ? 7.415 -15.335 -6.878 1.00 64.75 139 HIS A O 1
ATOM 1118 N N . HIS A 1 140 ? 8.566 -17.159 -6.246 1.00 71.00 140 HIS A N 1
ATOM 1119 C CA . HIS A 1 140 ? 7.550 -17.636 -5.314 1.00 71.00 140 HIS A CA 1
ATOM 1120 C C . HIS A 1 140 ? 7.354 -16.680 -4.131 1.00 71.00 140 HIS A C 1
ATOM 1122 O O . HIS A 1 140 ? 6.211 -16.438 -3.732 1.00 71.00 140 HIS A O 1
ATOM 1128 N N . ASP A 1 141 ? 8.432 -16.074 -3.626 1.00 85.88 141 ASP A N 1
ATOM 1129 C CA . ASP A 1 141 ? 8.351 -15.090 -2.548 1.00 85.88 141 ASP A CA 1
ATOM 1130 C C . ASP A 1 141 ? 7.619 -13.830 -3.018 1.00 85.88 141 ASP A C 1
ATOM 1132 O O . ASP A 1 141 ? 6.813 -13.281 -2.273 1.00 85.88 141 ASP A O 1
ATOM 1136 N N . TYR A 1 142 ? 7.835 -13.381 -4.258 1.00 92.25 142 TYR A N 1
ATOM 1137 C CA . TYR A 1 142 ? 7.256 -12.128 -4.761 1.00 92.25 142 TYR A CA 1
ATOM 1138 C C . TYR A 1 142 ? 5.738 -12.202 -4.873 1.00 92.25 142 TYR A C 1
ATOM 1140 O O . TYR A 1 142 ? 5.034 -11.282 -4.446 1.00 92.25 142 TYR A O 1
ATOM 1148 N N . GLY A 1 143 ? 5.220 -13.324 -5.378 1.00 92.94 143 GLY A N 1
ATOM 1149 C CA . GLY A 1 143 ? 3.783 -13.575 -5.402 1.00 92.94 143 GLY A CA 1
ATOM 1150 C C . GLY A 1 143 ? 3.191 -13.626 -3.991 1.00 92.94 143 GLY A C 1
ATOM 1151 O O . GLY A 1 143 ? 2.200 -12.950 -3.708 1.00 92.94 143 GLY A O 1
ATOM 1152 N N . ALA A 1 144 ? 3.833 -14.365 -3.079 1.00 93.69 144 ALA A N 1
ATOM 1153 C CA . ALA A 1 144 ? 3.379 -14.494 -1.696 1.00 93.69 144 ALA A CA 1
ATOM 1154 C C . ALA A 1 144 ? 3.391 -13.151 -0.944 1.00 93.69 144 ALA A C 1
ATOM 1156 O O . ALA A 1 144 ? 2.434 -12.826 -0.239 1.00 93.69 144 ALA A O 1
ATOM 1157 N N . LEU A 1 145 ? 4.440 -12.343 -1.122 1.00 95.44 145 LEU A N 1
ATOM 1158 C CA . LEU A 1 145 ? 4.572 -11.010 -0.531 1.00 95.44 145 LEU A CA 1
ATOM 1159 C C . LEU A 1 145 ? 3.544 -10.035 -1.096 1.00 95.44 145 LEU A C 1
ATOM 1161 O O . LEU A 1 145 ? 2.903 -9.321 -0.330 1.00 95.44 145 LEU A O 1
ATOM 1165 N N . THR A 1 146 ? 3.349 -10.031 -2.414 1.00 96.88 146 THR A N 1
ATOM 1166 C CA . THR A 1 146 ? 2.360 -9.169 -3.075 1.00 96.88 146 THR A CA 1
ATOM 1167 C C . THR A 1 146 ? 0.948 -9.484 -2.599 1.00 96.88 146 THR A C 1
ATOM 1169 O O . THR A 1 146 ? 0.219 -8.573 -2.201 1.00 96.88 146 THR A O 1
ATOM 1172 N N . LYS A 1 147 ? 0.567 -10.770 -2.557 1.00 96.31 147 LYS A N 1
ATOM 1173 C CA . LYS A 1 147 ? -0.744 -11.177 -2.036 1.00 96.31 147 LYS A CA 1
ATOM 1174 C C . LYS A 1 147 ? -0.903 -10.810 -0.562 1.00 96.31 147 LYS A C 1
ATOM 1176 O O . LYS A 1 147 ? -1.928 -10.243 -0.193 1.00 96.31 147 LYS A O 1
ATOM 1181 N N . TYR A 1 148 ? 0.119 -11.069 0.255 1.00 96.75 148 TYR A N 1
ATOM 1182 C CA . TYR A 1 148 ? 0.118 -10.703 1.671 1.00 96.75 148 TYR A CA 1
ATOM 1183 C C . TYR A 1 148 ? -0.071 -9.195 1.876 1.00 96.75 148 TYR A C 1
ATOM 1185 O O . TYR A 1 148 ? -0.894 -8.789 2.692 1.00 96.75 148 TYR A O 1
ATOM 1193 N N . GLN A 1 149 ? 0.635 -8.350 1.119 1.00 98.06 149 GLN A N 1
ATOM 1194 C CA . GLN A 1 149 ? 0.472 -6.897 1.211 1.00 98.06 149 GLN A CA 1
ATOM 1195 C C . GLN A 1 149 ? -0.913 -6.442 0.734 1.00 98.06 149 GLN A C 1
ATOM 1197 O O . GLN A 1 149 ? -1.499 -5.552 1.348 1.00 98.06 149 GLN A O 1
ATOM 1202 N N . ALA A 1 150 ? -1.491 -7.089 -0.282 1.00 97.94 150 ALA A N 1
ATOM 1203 C CA . ALA A 1 150 ? -2.862 -6.820 -0.716 1.00 97.94 150 ALA A CA 1
ATOM 1204 C C . ALA A 1 150 ? -3.899 -7.154 0.372 1.00 97.94 150 ALA A C 1
ATOM 1206 O O . ALA A 1 150 ? -4.757 -6.325 0.677 1.00 97.94 150 ALA A O 1
ATOM 1207 N N . ASP A 1 151 ? -3.787 -8.324 1.011 1.00 98.19 151 ASP A N 1
ATOM 1208 C CA . ASP A 1 151 ? -4.642 -8.730 2.138 1.00 98.19 151 ASP A CA 1
ATOM 1209 C C . ASP A 1 151 ? -4.507 -7.784 3.333 1.00 98.19 151 ASP A C 1
ATOM 1211 O O . ASP A 1 151 ? -5.490 -7.422 3.988 1.00 98.19 151 ASP A O 1
ATOM 1215 N N . ARG A 1 152 ? -3.279 -7.343 3.604 1.00 97.94 152 ARG A N 1
ATOM 1216 C CA . ARG A 1 152 ? -2.951 -6.463 4.727 1.00 97.94 152 ARG A CA 1
ATOM 1217 C C . ARG A 1 152 ? -3.452 -5.052 4.513 1.00 97.94 152 ARG A C 1
ATOM 1219 O O . ARG A 1 152 ? -3.990 -4.446 5.442 1.00 97.94 152 ARG A O 1
ATOM 1226 N N . PHE A 1 153 ? -3.355 -4.561 3.286 1.00 98.31 153 PHE A N 1
ATOM 1227 C CA . PHE A 1 153 ? -3.949 -3.296 2.900 1.00 98.31 153 PHE A CA 1
ATOM 1228 C C . PHE A 1 153 ? -5.483 -3.372 2.916 1.00 98.31 153 PHE A C 1
ATOM 1230 O O . PHE A 1 153 ? -6.113 -2.493 3.497 1.00 98.31 153 PHE A O 1
ATOM 1237 N N . MET A 1 154 ? -6.095 -4.450 2.410 1.00 98.25 154 MET A N 1
ATOM 1238 C CA . MET A 1 154 ? -7.550 -4.654 2.498 1.00 98.25 154 MET A CA 1
ATOM 1239 C C . MET A 1 154 ? -8.042 -4.738 3.950 1.00 98.25 154 MET A C 1
ATOM 1241 O O . MET A 1 154 ? -9.060 -4.137 4.298 1.00 98.25 154 MET A O 1
ATOM 1245 N N . SER A 1 155 ? -7.291 -5.409 4.826 1.00 98.31 155 SER A N 1
ATOM 1246 C CA . SER A 1 155 ? -7.571 -5.451 6.266 1.00 98.31 155 SER A CA 1
ATOM 1247 C C . SER A 1 155 ? -7.560 -4.041 6.873 1.00 98.31 155 SER A C 1
ATOM 1249 O O . SER A 1 155 ? -8.456 -3.682 7.637 1.00 98.31 155 SER A O 1
ATOM 1251 N N . LEU A 1 156 ? -6.583 -3.203 6.503 1.00 98.19 156 LEU A N 1
ATOM 1252 C CA . LEU A 1 156 ? -6.525 -1.804 6.936 1.00 98.19 156 LEU A CA 1
ATOM 1253 C C . LEU A 1 156 ? -7.712 -0.990 6.408 1.00 98.19 156 LEU A C 1
ATOM 1255 O O . LEU A 1 156 ? -8.354 -0.279 7.182 1.00 98.19 156 LEU A O 1
ATOM 1259 N N . LEU A 1 157 ? -8.029 -1.104 5.118 1.00 97.69 157 LEU A N 1
ATOM 1260 C CA . LEU A 1 157 ? -9.151 -0.396 4.503 1.00 97.69 157 LEU A CA 1
ATOM 1261 C C . LEU A 1 157 ? -10.478 -0.776 5.160 1.00 97.69 157 LEU A C 1
ATOM 1263 O O . LEU A 1 157 ? -11.254 0.103 5.528 1.00 97.69 157 LEU A O 1
ATOM 1267 N N . THR A 1 158 ? -10.701 -2.072 5.377 1.00 97.12 158 THR A N 1
ATOM 1268 C CA . THR A 1 158 ? -11.883 -2.594 6.072 1.00 97.12 158 THR A CA 1
ATOM 1269 C C . THR A 1 158 ? -11.978 -2.010 7.476 1.00 97.12 158 THR A C 1
ATOM 1271 O O . THR A 1 158 ? -13.050 -1.580 7.893 1.00 97.12 158 THR A O 1
ATOM 1274 N N . TYR A 1 159 ? -10.856 -1.897 8.191 1.00 97.12 159 TYR A N 1
ATOM 1275 C CA . TYR A 1 159 ? -10.835 -1.301 9.524 1.00 97.12 159 TYR A CA 1
ATOM 1276 C C . TYR A 1 159 ? -11.190 0.196 9.516 1.00 97.12 159 TYR A C 1
ATOM 1278 O O . TYR A 1 159 ? -12.011 0.651 10.318 1.00 97.12 159 TYR A O 1
ATOM 1286 N N . LEU A 1 160 ? -10.613 0.971 8.592 1.00 95.62 160 LEU A N 1
ATOM 1287 C CA . LEU A 1 160 ? -10.763 2.432 8.536 1.00 95.62 160 LEU A CA 1
ATOM 1288 C C . LEU A 1 160 ? -12.073 2.909 7.890 1.00 95.62 160 LEU A C 1
ATOM 1290 O O . LEU A 1 160 ? -12.608 3.954 8.278 1.00 95.62 160 LEU A O 1
ATOM 1294 N N . HIS A 1 161 ? -12.601 2.148 6.932 1.00 93.44 161 HIS A N 1
ATOM 1295 C CA . HIS A 1 161 ? -13.722 2.531 6.069 1.00 93.44 161 HIS A CA 1
ATOM 1296 C C . HIS A 1 161 ? -14.942 1.601 6.220 1.00 93.44 161 HIS A C 1
ATOM 1298 O O . HIS A 1 161 ? -15.748 1.452 5.309 1.00 93.44 161 HIS A O 1
ATOM 1304 N N . HIS A 1 162 ? -15.124 0.992 7.397 1.00 90.19 162 HIS A N 1
ATOM 1305 C CA . HIS A 1 162 ? -16.225 0.055 7.670 1.00 90.19 162 HIS A CA 1
ATOM 1306 C C . HIS A 1 162 ? -17.641 0.667 7.619 1.00 90.19 162 HIS A C 1
ATOM 1308 O O . HIS A 1 162 ? -18.614 -0.084 7.532 1.00 90.19 162 HIS A O 1
ATOM 1314 N N . THR A 1 163 ? -17.790 1.995 7.699 1.00 87.06 163 THR A N 1
ATOM 1315 C CA . THR A 1 163 ? -19.100 2.672 7.640 1.00 87.06 163 THR A CA 1
ATOM 1316 C C . THR A 1 163 ? -19.403 3.253 6.262 1.00 87.06 163 THR A C 1
ATOM 1318 O O . THR A 1 163 ? -20.372 2.852 5.625 1.00 87.06 163 THR A O 1
ATOM 1321 N N . GLU A 1 164 ? -18.567 4.181 5.805 1.00 84.69 164 GLU A N 1
ATOM 1322 C CA . GLU A 1 164 ? -18.721 4.944 4.565 1.00 84.69 164 GLU A CA 1
ATOM 1323 C C . GLU A 1 164 ? -17.508 4.729 3.665 1.00 84.69 164 GLU A C 1
ATOM 1325 O O . GLU A 1 164 ? -16.374 4.723 4.154 1.00 84.69 164 GLU A O 1
ATOM 1330 N N . GLY A 1 165 ? -17.751 4.616 2.356 1.00 84.44 165 GLY A N 1
ATOM 1331 C CA . GLY A 1 165 ? -16.687 4.380 1.380 1.00 84.44 165 GLY A CA 1
ATOM 1332 C C . GLY A 1 165 ? -16.018 3.026 1.589 1.00 84.44 165 GLY A C 1
ATOM 1333 O O . GLY A 1 165 ? -14.794 2.945 1.601 1.00 84.44 165 GLY A O 1
ATOM 1334 N N . LYS A 1 166 ? -16.822 1.977 1.819 1.00 92.19 166 LYS A N 1
ATOM 1335 C CA . LYS A 1 166 ? -16.306 0.619 2.006 1.00 92.19 166 LYS A CA 1
ATOM 1336 C C . LYS A 1 166 ? -15.419 0.238 0.817 1.00 92.19 166 LYS A C 1
ATOM 1338 O O . LYS A 1 166 ? -15.812 0.498 -0.323 1.00 92.19 166 LYS A O 1
ATOM 1343 N N . PRO A 1 167 ? -14.249 -0.369 1.066 1.00 94.19 167 PRO A N 1
ATOM 1344 C CA . PRO A 1 167 ? -13.395 -0.812 -0.019 1.00 94.19 167 PRO A CA 1
ATOM 1345 C C . PRO A 1 167 ? -14.115 -1.900 -0.815 1.00 94.19 167 PRO A C 1
ATOM 1347 O O . PRO A 1 167 ? -14.683 -2.827 -0.242 1.00 94.19 167 PRO A O 1
ATOM 1350 N N . ASN A 1 168 ? -14.074 -1.788 -2.136 1.00 95.00 168 ASN A N 1
ATOM 1351 C CA . ASN A 1 168 ? -14.549 -2.824 -3.040 1.00 95.00 168 ASN A CA 1
ATOM 1352 C C . ASN A 1 168 ? -13.451 -3.872 -3.206 1.00 95.00 168 ASN A C 1
ATOM 1354 O O . ASN A 1 168 ? -13.648 -5.049 -2.906 1.00 95.00 168 ASN A O 1
ATOM 1358 N N . TRP A 1 169 ? -12.277 -3.423 -3.653 1.00 96.19 169 TRP A N 1
ATOM 1359 C CA . TRP A 1 169 ? -11.164 -4.308 -3.950 1.00 96.19 169 TRP A CA 1
ATOM 1360 C C . TRP A 1 169 ? -9.801 -3.614 -3.915 1.00 96.19 169 TRP A C 1
ATOM 1362 O O . TRP A 1 169 ? -9.672 -2.400 -4.092 1.00 96.19 169 TRP A O 1
ATOM 1372 N N . VAL A 1 170 ? -8.775 -4.438 -3.719 1.00 97.25 170 VAL A N 1
ATOM 1373 C CA . VAL A 1 170 ? -7.361 -4.137 -3.929 1.00 97.25 170 VAL A CA 1
ATOM 1374 C C . VAL A 1 170 ? -6.866 -5.077 -5.024 1.00 97.25 170 VAL A C 1
ATOM 1376 O O . VAL A 1 170 ? -6.864 -6.298 -4.849 1.00 97.25 170 VAL A O 1
ATOM 1379 N N . ARG A 1 171 ? -6.449 -4.515 -6.159 1.00 96.50 171 ARG A N 1
ATOM 1380 C CA . ARG A 1 171 ? -5.818 -5.259 -7.249 1.00 96.50 171 ARG A CA 1
ATOM 1381 C C . ARG A 1 171 ? -4.319 -5.051 -7.131 1.00 96.50 171 ARG A C 1
ATOM 1383 O O . ARG A 1 171 ? -3.848 -3.920 -7.165 1.00 96.50 171 ARG A O 1
ATOM 1390 N N . ALA A 1 172 ? -3.580 -6.131 -6.952 1.00 97.44 172 ALA A N 1
ATOM 1391 C CA . ALA A 1 172 ? -2.157 -6.098 -6.683 1.00 97.44 172 ALA A CA 1
ATOM 1392 C C . ALA A 1 172 ? -1.358 -6.822 -7.765 1.00 97.44 172 ALA A C 1
ATOM 1394 O O . ALA A 1 172 ? -1.805 -7.837 -8.295 1.00 97.44 172 ALA A O 1
ATOM 1395 N N . THR A 1 173 ? -0.175 -6.308 -8.072 1.00 96.94 173 THR A N 1
ATOM 1396 C CA . THR A 1 173 ? 0.810 -6.952 -8.943 1.00 96.94 173 THR A CA 1
ATOM 1397 C C . THR A 1 173 ? 2.220 -6.650 -8.450 1.00 96.94 173 THR A C 1
ATOM 1399 O O . THR A 1 173 ? 2.408 -5.866 -7.512 1.00 96.94 173 THR A O 1
ATOM 1402 N N . TYR A 1 174 ? 3.210 -7.274 -9.076 1.00 96.19 174 TYR A N 1
ATOM 1403 C CA . TYR A 1 174 ? 4.606 -6.928 -8.884 1.00 96.19 174 TYR A CA 1
ATOM 1404 C C . TYR A 1 174 ? 5.364 -6.845 -10.203 1.00 96.19 174 TYR A C 1
ATOM 1406 O O . TYR A 1 174 ? 5.016 -7.523 -11.170 1.00 96.19 174 TYR A O 1
ATOM 1414 N N . VAL A 1 175 ? 6.412 -6.027 -10.190 1.00 95.19 175 VAL A N 1
ATOM 1415 C CA . VAL A 1 175 ? 7.344 -5.814 -11.301 1.00 95.19 175 VAL A CA 1
ATOM 1416 C C . VAL A 1 175 ? 8.791 -5.950 -10.819 1.00 95.19 175 VAL A C 1
ATOM 1418 O O . VAL A 1 175 ? 9.055 -5.840 -9.614 1.00 95.19 175 VAL A O 1
ATOM 1421 N N . THR A 1 176 ? 9.711 -6.206 -11.743 1.00 92.31 176 THR A N 1
ATOM 1422 C CA . THR A 1 176 ? 11.142 -6.453 -11.505 1.00 92.31 176 THR A CA 1
ATOM 1423 C C . THR A 1 176 ? 12.006 -5.697 -12.520 1.00 92.31 176 THR A C 1
ATOM 1425 O O . THR A 1 176 ? 11.507 -5.100 -13.467 1.00 92.31 176 THR A O 1
ATOM 1428 N N . ASP A 1 177 ? 13.324 -5.686 -12.336 1.00 89.69 177 ASP A N 1
ATOM 1429 C CA . ASP A 1 177 ? 14.231 -5.025 -13.291 1.00 89.69 177 ASP A CA 1
ATOM 1430 C C . ASP A 1 177 ? 14.259 -5.779 -14.641 1.00 89.69 177 ASP A C 1
ATOM 1432 O O . ASP A 1 177 ? 14.180 -5.197 -15.718 1.00 89.69 177 ASP A O 1
ATOM 1436 N N . SER A 1 178 ? 14.200 -7.107 -14.585 1.00 88.69 178 SER A N 1
ATOM 1437 C CA . SER A 1 178 ? 14.101 -8.034 -15.719 1.00 88.69 178 SER A CA 1
ATOM 1438 C C . SER A 1 178 ? 12.869 -7.841 -16.604 1.00 88.69 178 SER A C 1
ATOM 1440 O O . SER A 1 178 ? 12.916 -8.204 -17.781 1.00 88.69 178 SER A O 1
ATOM 1442 N N . ASP A 1 179 ? 11.774 -7.276 -16.080 1.00 89.62 179 ASP A N 1
ATOM 1443 C CA . ASP A 1 179 ? 10.614 -6.870 -16.884 1.00 89.62 179 ASP A CA 1
ATOM 1444 C C . ASP A 1 179 ? 10.592 -5.361 -17.194 1.00 89.62 179 ASP A C 1
ATOM 1446 O O . ASP A 1 179 ? 9.586 -4.834 -17.672 1.00 89.62 179 ASP A O 1
ATOM 1450 N N . ASN A 1 180 ? 11.723 -4.672 -16.996 1.00 93.19 180 ASN A N 1
ATOM 1451 C CA . ASN A 1 180 ? 11.890 -3.221 -17.125 1.00 93.19 180 ASN A CA 1
ATOM 1452 C C . ASN A 1 180 ? 10.808 -2.445 -16.362 1.00 93.19 180 ASN A C 1
ATOM 1454 O O . ASN A 1 180 ? 10.295 -1.438 -16.847 1.00 93.19 180 ASN A O 1
ATOM 1458 N N . TYR A 1 181 ? 10.391 -2.971 -15.209 1.00 94.94 181 TYR A N 1
ATOM 1459 C CA . TYR A 1 181 ? 9.308 -2.427 -14.400 1.00 94.94 181 TYR A CA 1
ATOM 1460 C C . TYR A 1 181 ? 7.972 -2.256 -15.151 1.00 94.94 181 TYR A C 1
ATOM 1462 O O . TYR A 1 181 ? 7.160 -1.390 -14.809 1.00 94.94 181 TYR A O 1
ATOM 1470 N N . THR A 1 182 ? 7.723 -3.065 -16.186 1.00 95.56 182 THR A N 1
ATOM 1471 C CA . THR A 1 182 ? 6.543 -2.933 -17.053 1.00 95.56 182 THR A CA 1
ATOM 1472 C C . THR A 1 182 ? 5.321 -3.606 -16.429 1.00 95.56 182 THR A C 1
ATOM 1474 O O . THR A 1 182 ? 5.344 -4.787 -16.081 1.00 95.56 182 THR A O 1
ATOM 1477 N N . LEU A 1 183 ? 4.212 -2.873 -16.323 1.00 94.69 183 LEU A N 1
ATOM 1478 C CA . LEU A 1 183 ? 2.938 -3.406 -15.852 1.00 94.69 183 LEU A CA 1
ATOM 1479 C C . LEU A 1 183 ? 2.300 -4.317 -16.906 1.00 94.69 183 LEU A C 1
ATOM 1481 O O . LEU A 1 183 ? 2.191 -3.966 -18.080 1.00 94.69 183 LEU A O 1
ATOM 1485 N N . ASP A 1 184 ? 1.799 -5.471 -16.461 1.00 91.44 184 ASP A N 1
ATOM 1486 C CA . ASP A 1 184 ? 0.980 -6.349 -17.298 1.00 91.44 184 ASP A CA 1
ATOM 1487 C C . ASP A 1 184 ? -0.259 -5.573 -17.794 1.00 91.44 184 ASP A C 1
ATOM 1489 O O . ASP A 1 184 ? -1.016 -5.056 -16.966 1.00 91.44 184 ASP A O 1
ATOM 1493 N N . PRO A 1 185 ? -0.534 -5.498 -19.107 1.00 89.50 185 PRO A N 1
ATOM 1494 C CA . PRO A 1 185 ? -1.717 -4.809 -19.615 1.00 89.50 185 PRO A CA 1
ATOM 1495 C C . PRO A 1 185 ? -3.030 -5.320 -18.999 1.00 89.50 185 PRO A C 1
ATOM 1497 O O . PRO A 1 185 ? -3.946 -4.531 -18.755 1.00 89.50 185 PRO A O 1
ATOM 1500 N N . LEU A 1 186 ? -3.123 -6.613 -18.660 1.00 89.62 186 LEU A N 1
ATOM 1501 C CA . LEU A 1 186 ? -4.287 -7.191 -17.980 1.00 89.62 186 LEU A CA 1
ATOM 1502 C C . LEU A 1 186 ? -4.476 -6.641 -16.562 1.00 89.62 186 LEU A C 1
ATOM 1504 O O . LEU A 1 186 ? -5.585 -6.691 -16.025 1.00 89.62 186 LEU A O 1
ATOM 1508 N N . PHE A 1 187 ? -3.423 -6.118 -15.929 1.00 92.25 187 PHE A N 1
ATOM 1509 C CA . PHE A 1 187 ? -3.523 -5.462 -14.629 1.00 92.25 187 PHE A CA 1
ATOM 1510 C C . PHE A 1 187 ? -4.363 -4.187 -14.715 1.00 92.25 187 PHE A C 1
ATOM 1512 O O . PHE A 1 187 ? -5.147 -3.928 -13.804 1.00 92.25 187 PHE A O 1
ATOM 1519 N N . LEU A 1 188 ? -4.242 -3.445 -15.816 1.00 88.56 188 LEU A N 1
ATOM 1520 C CA . LEU A 1 188 ? -4.878 -2.145 -16.006 1.00 88.56 188 LEU A CA 1
ATOM 1521 C C . LEU A 1 188 ? -6.195 -2.233 -16.800 1.00 88.56 188 LEU A C 1
ATOM 1523 O O . LEU A 1 188 ? -7.133 -1.494 -16.529 1.00 88.56 188 LEU A O 1
ATOM 1527 N N . GLN A 1 189 ? -6.313 -3.156 -17.758 1.00 82.25 189 GLN A N 1
ATOM 1528 C CA . GLN A 1 189 ? -7.439 -3.187 -18.705 1.00 82.25 189 GLN A CA 1
ATOM 1529 C C . GLN A 1 189 ? -8.772 -3.693 -18.135 1.00 82.25 189 GLN A C 1
ATOM 1531 O O . GLN A 1 189 ? -9.827 -3.246 -18.585 1.00 82.25 189 GLN A O 1
ATOM 1536 N N . SER A 1 190 ? -8.755 -4.625 -17.177 1.00 77.50 190 SER A N 1
ATOM 1537 C CA . SER A 1 190 ? -9.976 -5.176 -16.576 1.00 77.50 190 SER A CA 1
ATOM 1538 C C . SER A 1 190 ? -9.889 -5.165 -15.058 1.00 77.50 190 SER A C 1
ATOM 1540 O O . SER A 1 190 ? -8.893 -5.579 -14.465 1.00 77.50 190 SER A O 1
ATOM 1542 N N . PHE A 1 191 ? -10.974 -4.721 -14.428 1.00 78.56 191 PHE A N 1
ATOM 1543 C CA . PHE A 1 191 ? -11.156 -4.793 -12.982 1.00 78.56 191 PHE A CA 1
ATOM 1544 C C . PHE A 1 191 ? -11.918 -6.037 -12.543 1.00 78.56 191 PHE A C 1
ATOM 1546 O O . PHE A 1 191 ? -12.150 -6.203 -11.351 1.00 78.56 191 PHE A O 1
ATOM 1553 N N . ASP A 1 192 ? -12.263 -6.925 -13.469 1.00 80.38 192 ASP A N 1
ATOM 1554 C CA . ASP A 1 192 ? -12.792 -8.231 -13.112 1.00 80.38 192 ASP A CA 1
ATOM 1555 C C . ASP A 1 192 ? -11.682 -9.084 -12.478 1.00 80.38 192 ASP A C 1
ATOM 1557 O O . ASP A 1 192 ? -10.479 -8.798 -12.647 1.00 80.38 192 ASP A O 1
ATOM 1561 N N . PRO A 1 193 ? -12.049 -10.129 -11.714 1.00 73.94 193 PRO A N 1
ATOM 1562 C CA . PRO A 1 193 ? -11.091 -11.119 -11.257 1.00 73.94 193 PRO A CA 1
ATOM 1563 C C . PRO A 1 193 ? -10.262 -11.615 -12.448 1.00 73.94 193 PRO A C 1
ATOM 1565 O O . PRO A 1 193 ? -10.832 -11.992 -13.476 1.00 73.94 193 PRO A O 1
ATOM 1568 N N . PRO A 1 194 ? -8.923 -11.567 -12.359 1.00 77.00 194 PRO A N 1
ATOM 1569 C CA . PRO A 1 194 ? -8.085 -11.970 -13.471 1.00 77.00 194 PRO A CA 1
ATOM 1570 C C . PRO A 1 194 ? -8.308 -13.461 -13.776 1.00 77.00 194 PRO A C 1
ATOM 1572 O O . PRO A 1 194 ? -8.618 -14.237 -12.864 1.00 77.00 194 PRO A O 1
ATOM 1575 N N . PRO A 1 195 ? -8.138 -13.894 -15.037 1.00 74.38 195 PRO A N 1
ATOM 1576 C CA . PRO A 1 195 ? -8.183 -15.313 -15.359 1.00 74.38 195 PRO A CA 1
ATOM 1577 C C . PRO A 1 195 ? -7.117 -16.056 -14.545 1.00 74.38 195 PRO A C 1
ATOM 1579 O O . PRO A 1 195 ? -6.053 -15.509 -14.254 1.00 74.38 195 PRO A O 1
ATOM 1582 N N . SER A 1 196 ? -7.363 -17.327 -14.221 1.00 65.00 196 SER A N 1
ATOM 1583 C CA . SER A 1 196 ? -6.444 -18.160 -13.422 1.00 65.00 196 SER A CA 1
ATOM 1584 C C . SER A 1 196 ? -5.032 -18.290 -14.018 1.00 65.00 196 SER A C 1
ATOM 1586 O O . SER A 1 196 ? -4.107 -18.741 -13.347 1.00 65.00 196 SER A O 1
ATOM 1588 N N . THR A 1 197 ? -4.857 -17.907 -15.282 1.00 62.66 197 THR A N 1
ATOM 1589 C CA . THR A 1 197 ? -3.587 -17.884 -16.010 1.00 62.66 197 THR A CA 1
ATOM 1590 C C . THR A 1 197 ? -2.729 -16.645 -15.729 1.00 62.66 197 THR A C 1
ATOM 1592 O O . THR A 1 197 ? -1.531 -16.678 -16.009 1.00 62.66 197 THR A O 1
ATOM 1595 N N . ALA A 1 198 ? -3.285 -15.575 -15.153 1.00 70.62 198 ALA A N 1
ATOM 1596 C CA . ALA A 1 198 ? -2.557 -14.349 -14.830 1.00 70.62 198 ALA A CA 1
ATOM 1597 C C . ALA A 1 198 ? -1.727 -14.519 -13.545 1.00 70.62 198 ALA A C 1
ATOM 1599 O O . ALA A 1 198 ? -2.145 -14.164 -12.445 1.00 70.62 198 ALA A O 1
ATOM 1600 N N . ARG A 1 199 ? -0.521 -15.080 -13.680 1.00 71.62 199 ARG A N 1
ATOM 1601 C CA . ARG A 1 199 ? 0.320 -15.504 -12.543 1.00 71.62 199 ARG A CA 1
ATOM 1602 C C . ARG A 1 199 ? 0.802 -14.375 -11.617 1.00 71.62 199 ARG A C 1
ATOM 1604 O O . ARG A 1 199 ? 1.230 -14.676 -10.506 1.00 71.62 199 ARG A O 1
ATOM 1611 N N . LYS A 1 200 ? 0.762 -13.110 -12.055 1.00 88.81 200 LYS A N 1
ATOM 1612 C CA . LYS A 1 200 ? 1.254 -11.946 -11.289 1.00 88.81 200 LYS A CA 1
ATOM 1613 C C . LYS A 1 200 ? 0.149 -11.025 -10.753 1.00 88.81 200 LYS A C 1
ATOM 1615 O O . LYS A 1 200 ? 0.465 -10.104 -10.011 1.00 88.81 200 LYS A O 1
ATOM 1620 N N . ILE A 1 201 ? -1.125 -11.261 -11.085 1.00 94.25 201 ILE A N 1
ATOM 1621 C CA . ILE A 1 201 ? -2.225 -10.365 -10.700 1.00 94.25 201 ILE A CA 1
ATOM 1622 C C . ILE A 1 201 ? -3.051 -10.999 -9.585 1.00 94.25 201 ILE A C 1
ATOM 1624 O O . ILE A 1 201 ? -3.623 -12.074 -9.739 1.00 94.25 201 ILE A O 1
ATOM 1628 N N . PHE A 1 202 ? -3.176 -10.282 -8.477 1.00 94.62 202 PHE A N 1
ATOM 1629 C CA . PHE A 1 202 ? -3.981 -10.669 -7.329 1.00 94.62 202 PHE A CA 1
ATOM 1630 C C . PHE A 1 202 ? -5.156 -9.713 -7.190 1.00 94.62 202 PHE A C 1
ATOM 1632 O O . PHE A 1 202 ? -4.982 -8.499 -7.222 1.00 94.62 202 PHE A O 1
ATOM 1639 N N . HIS A 1 203 ? -6.356 -10.247 -7.006 1.00 95.06 203 HIS A N 1
ATOM 1640 C CA . HIS A 1 203 ? -7.553 -9.449 -6.778 1.00 95.06 203 HIS A CA 1
ATOM 1641 C C . HIS A 1 203 ? -8.123 -9.820 -5.411 1.00 95.06 203 HIS A C 1
ATOM 1643 O O . HIS A 1 203 ? -8.533 -10.958 -5.200 1.00 95.06 203 HIS A O 1
ATOM 1649 N N . VAL A 1 204 ? -8.100 -8.876 -4.472 1.00 95.88 204 VAL A N 1
ATOM 1650 C CA . VAL A 1 204 ? -8.573 -9.066 -3.098 1.00 95.88 204 VAL A CA 1
ATOM 1651 C C . VAL A 1 204 ? -9.798 -8.197 -2.880 1.00 95.88 204 VAL A C 1
ATOM 1653 O O . VAL A 1 204 ? -9.723 -6.982 -3.039 1.00 95.88 204 VAL A O 1
ATOM 1656 N N . THR A 1 205 ? -10.915 -8.803 -2.502 1.00 96.25 205 THR A N 1
ATOM 1657 C CA . THR A 1 205 ? -12.180 -8.116 -2.218 1.00 96.25 205 THR A CA 1
ATOM 1658 C C . THR A 1 205 ? -12.448 -8.073 -0.713 1.00 96.25 205 THR A C 1
ATOM 1660 O O . THR A 1 205 ? -11.821 -8.795 0.065 1.00 96.25 205 THR A O 1
ATOM 1663 N N . ALA A 1 206 ? -13.375 -7.219 -0.278 1.00 94.06 206 ALA A N 1
ATOM 1664 C CA . ALA A 1 206 ? -13.725 -7.092 1.141 1.00 94.06 206 ALA A CA 1
ATOM 1665 C C . ALA A 1 206 ? -14.361 -8.361 1.747 1.00 94.06 206 ALA A C 1
ATOM 1667 O O . ALA A 1 206 ? -14.369 -8.520 2.965 1.00 94.06 206 ALA A O 1
ATOM 1668 N N . ASP A 1 207 ? -14.889 -9.263 0.921 1.00 94.38 207 ASP A N 1
ATOM 1669 C CA . ASP A 1 207 ? -15.460 -10.554 1.315 1.00 94.38 207 ASP A CA 1
ATOM 1670 C C . ASP A 1 207 ? -14.466 -11.725 1.214 1.00 94.38 207 ASP A C 1
ATOM 1672 O O . ASP A 1 207 ? -14.703 -12.769 1.819 1.00 94.38 207 ASP A O 1
ATOM 1676 N N . ALA A 1 208 ? -13.342 -11.553 0.508 1.00 94.69 208 ALA A N 1
ATOM 1677 C CA . ALA A 1 208 ? -12.380 -12.622 0.228 1.00 94.69 208 ALA A CA 1
ATOM 1678 C C . ALA A 1 208 ? -10.918 -12.211 0.495 1.00 94.69 208 ALA A C 1
ATOM 1680 O O . ALA A 1 208 ? -10.017 -12.495 -0.301 1.00 94.69 208 ALA A O 1
ATOM 1681 N N . PHE A 1 209 ? -10.664 -11.549 1.627 1.00 96.56 209 PHE A N 1
ATOM 1682 C CA . PHE A 1 209 ? -9.308 -11.250 2.102 1.00 96.56 209 PHE A CA 1
ATOM 1683 C C . PHE A 1 209 ? -8.916 -12.118 3.300 1.00 96.56 209 PHE A C 1
ATOM 1685 O O . PHE A 1 209 ? -9.767 -12.604 4.045 1.00 96.56 209 PHE A O 1
ATOM 1692 N N . VAL A 1 210 ? -7.608 -12.290 3.507 1.00 97.50 210 VAL A N 1
ATOM 1693 C CA . VAL A 1 210 ? -7.069 -12.957 4.701 1.00 97.50 210 VAL A CA 1
ATOM 1694 C C . VAL A 1 210 ? -6.807 -11.914 5.799 1.00 97.50 210 VAL A C 1
ATOM 1696 O O . VAL A 1 210 ? -5.971 -11.029 5.601 1.00 97.50 210 VAL A O 1
ATOM 1699 N N . PRO A 1 211 ? -7.455 -11.997 6.975 1.00 97.56 211 PRO A N 1
ATOM 1700 C CA . PRO A 1 211 ? -7.190 -11.083 8.087 1.00 97.56 211 PRO A CA 1
ATOM 1701 C C . PRO A 1 211 ? -5.732 -11.171 8.550 1.00 97.56 211 PRO A C 1
ATOM 1703 O O . PRO A 1 211 ? -5.238 -12.246 8.889 1.00 97.56 211 PRO A O 1
ATOM 1706 N N . CYS A 1 212 ? -5.010 -10.051 8.562 1.00 95.81 212 CYS A N 1
ATOM 1707 C CA . CYS A 1 212 ? -3.562 -10.070 8.823 1.00 95.81 212 CYS A CA 1
ATOM 1708 C C . CYS A 1 212 ? -3.014 -8.850 9.579 1.00 95.81 212 CYS A C 1
ATOM 1710 O O . CYS A 1 212 ? -1.794 -8.664 9.657 1.00 95.81 212 CYS A O 1
ATOM 1712 N N . LEU A 1 213 ? -3.884 -8.041 10.194 1.00 97.44 213 LEU A N 1
ATOM 1713 C CA . LEU A 1 213 ? -3.439 -7.007 11.130 1.00 97.44 213 LEU A CA 1
ATOM 1714 C C . LEU A 1 213 ? -3.163 -7.607 12.503 1.00 97.44 213 LEU A C 1
ATOM 1716 O O . LEU A 1 213 ? -3.982 -8.336 13.058 1.00 97.44 213 LEU A O 1
ATOM 1720 N N . LEU A 1 214 ? -2.014 -7.272 13.081 1.00 96.88 214 LEU A N 1
ATOM 1721 C CA . LEU A 1 214 ? -1.656 -7.713 14.423 1.00 96.88 214 LEU A CA 1
ATOM 1722 C C . LEU A 1 214 ? -2.364 -6.869 15.484 1.00 96.88 214 LEU A C 1
ATOM 1724 O O . LEU A 1 214 ? -2.597 -5.676 15.293 1.00 96.88 214 LEU A O 1
ATOM 1728 N N . SER A 1 215 ? -2.601 -7.445 16.667 1.00 96.94 215 SER A N 1
ATOM 1729 C CA . SER A 1 215 ? -3.220 -6.706 17.782 1.00 96.94 215 SER A CA 1
ATOM 1730 C C . SER A 1 215 ? -2.486 -5.402 18.107 1.00 96.94 215 SER A C 1
ATOM 1732 O O . SER A 1 215 ? -3.127 -4.369 18.258 1.00 96.94 215 SER A O 1
ATOM 1734 N N . ALA A 1 216 ? -1.150 -5.427 18.143 1.00 96.19 216 ALA A N 1
ATOM 1735 C CA . ALA A 1 216 ? -0.349 -4.233 18.421 1.00 96.19 216 ALA A CA 1
ATOM 1736 C C . ALA A 1 216 ? -0.514 -3.139 17.347 1.00 96.19 216 ALA A C 1
ATOM 1738 O O . ALA A 1 216 ? -0.432 -1.947 17.648 1.00 96.19 216 ALA A O 1
ATOM 1739 N N . GLU A 1 217 ? -0.766 -3.527 16.094 1.00 97.19 217 GLU A N 1
ATOM 1740 C CA . GLU A 1 217 ? -1.014 -2.584 15.000 1.00 97.19 217 GLU A CA 1
ATOM 1741 C C . GLU A 1 217 ? -2.390 -1.952 15.167 1.00 97.19 217 GLU A C 1
ATOM 1743 O O . GLU A 1 217 ? -2.504 -0.732 15.111 1.00 97.19 217 GLU A O 1
ATOM 1748 N N . LEU A 1 218 ? -3.408 -2.758 15.478 1.00 97.50 218 LEU A N 1
ATOM 1749 C CA . LEU A 1 218 ? -4.764 -2.280 15.752 1.00 97.50 218 LEU A CA 1
ATOM 1750 C C . LEU A 1 218 ? -4.809 -1.336 16.958 1.00 97.50 218 LEU A C 1
ATOM 1752 O O . LEU A 1 218 ? -5.459 -0.300 16.890 1.00 97.50 218 LEU A O 1
ATOM 1756 N N . ASP A 1 219 ? -4.066 -1.626 18.028 1.00 96.25 219 ASP A N 1
ATOM 1757 C CA . ASP A 1 219 ? -3.950 -0.730 19.190 1.00 96.25 219 ASP A CA 1
ATOM 1758 C C . ASP A 1 219 ? -3.302 0.615 18.826 1.00 96.25 219 ASP A C 1
ATOM 1760 O O . ASP A 1 219 ? -3.723 1.678 19.299 1.00 96.25 219 ASP A O 1
ATOM 1764 N N . SER A 1 220 ? -2.303 0.583 17.944 1.00 95.25 220 SER A N 1
ATOM 1765 C CA . SER A 1 220 ? -1.640 1.791 17.446 1.00 95.25 220 SER A CA 1
ATOM 1766 C C . SER A 1 220 ? -2.568 2.601 16.535 1.00 95.25 220 SER A C 1
ATOM 1768 O O . SER A 1 220 ? -2.638 3.825 16.657 1.00 95.25 220 SER A O 1
ATOM 1770 N N . ILE A 1 221 ? -3.328 1.929 15.665 1.00 96.00 221 ILE A N 1
ATOM 1771 C CA . ILE A 1 221 ? -4.344 2.556 14.813 1.00 96.00 221 ILE A CA 1
ATOM 1772 C C . ILE A 1 221 ? -5.442 3.183 15.678 1.00 96.00 221 ILE A C 1
ATOM 1774 O O . ILE A 1 221 ? -5.773 4.348 15.485 1.00 96.00 221 ILE A O 1
ATOM 1778 N N . ASP A 1 222 ? -5.964 2.466 16.675 1.00 95.00 222 ASP A N 1
ATOM 1779 C CA . ASP A 1 222 ? -6.983 2.982 17.594 1.00 95.00 222 ASP A CA 1
ATOM 1780 C C . ASP A 1 222 ? -6.494 4.225 18.336 1.00 95.00 222 ASP A C 1
ATOM 1782 O O . ASP A 1 222 ? -7.244 5.183 18.521 1.00 95.00 222 ASP A O 1
ATOM 1786 N N . THR A 1 223 ? -5.226 4.235 18.747 1.00 92.62 223 THR A N 1
ATOM 1787 C CA . THR A 1 223 ? -4.606 5.400 19.386 1.00 92.62 223 THR A CA 1
ATOM 1788 C C . THR A 1 223 ? -4.562 6.598 18.438 1.00 92.62 223 THR A C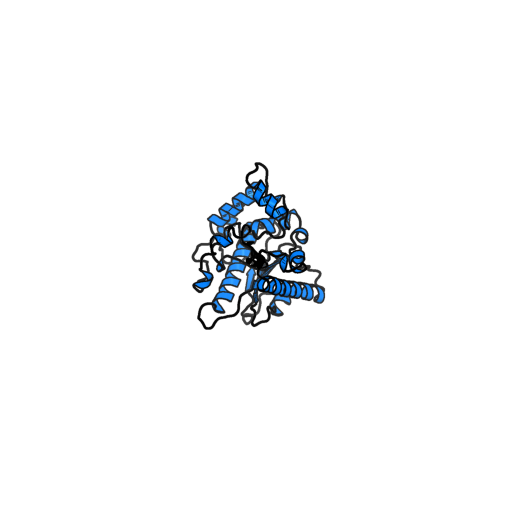 1
ATOM 1790 O O . THR A 1 223 ? -4.920 7.703 18.847 1.00 92.62 223 THR A O 1
ATOM 1793 N N . LEU A 1 224 ? -4.208 6.384 17.167 1.00 89.75 224 LEU A N 1
ATOM 1794 C CA . LEU A 1 224 ? -4.238 7.425 16.137 1.00 89.75 224 LEU A CA 1
ATOM 1795 C C . LEU A 1 224 ? -5.671 7.938 15.889 1.00 89.75 224 LEU A C 1
ATOM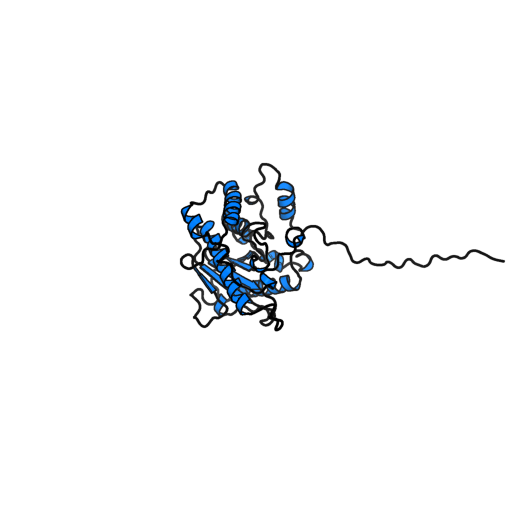 1797 O O . LEU A 1 224 ? -5.899 9.143 15.828 1.00 89.75 224 LEU A O 1
ATOM 1801 N N . LEU A 1 225 ? -6.656 7.042 15.782 1.00 90.00 225 LEU A N 1
ATOM 1802 C CA . LEU A 1 225 ? -8.049 7.398 15.479 1.00 90.00 225 LEU A CA 1
ATOM 1803 C C . LEU A 1 225 ? -8.765 8.099 16.637 1.00 90.00 225 LEU A C 1
ATOM 1805 O O . LEU A 1 225 ? -9.590 8.985 16.395 1.00 90.00 225 LEU A O 1
ATOM 1809 N N . LYS A 1 226 ? -8.426 7.763 17.889 1.00 87.00 226 LYS A N 1
ATOM 1810 C CA . LYS A 1 226 ? -8.954 8.440 19.086 1.00 87.00 226 LYS A CA 1
ATOM 1811 C C . LYS A 1 226 ? -8.654 9.936 19.084 1.00 87.00 226 LYS A C 1
ATOM 1813 O O . LYS A 1 226 ? -9.493 10.708 19.537 1.00 87.00 226 LYS A O 1
ATOM 1818 N N . GLN A 1 227 ? -7.518 10.358 18.523 1.00 75.12 227 GLN A N 1
ATOM 1819 C CA . GLN A 1 227 ? -7.186 11.781 18.367 1.00 75.12 227 GLN A CA 1
ATOM 1820 C C . GLN A 1 227 ? -8.168 12.514 17.437 1.00 75.12 227 GLN A C 1
ATOM 1822 O O . GLN A 1 227 ? -8.323 13.726 17.541 1.00 75.12 227 GLN A O 1
ATOM 1827 N N . GLY A 1 228 ? -8.848 11.789 16.544 1.00 71.56 228 GLY A N 1
ATOM 1828 C CA . GLY A 1 228 ? -9.921 12.300 15.687 1.00 71.56 228 GLY A CA 1
ATOM 1829 C C . GLY A 1 228 ? -11.335 12.002 16.197 1.00 71.56 228 GLY A C 1
ATOM 1830 O O . GLY A 1 228 ? -12.284 12.153 15.433 1.00 71.56 228 GLY A O 1
ATOM 1831 N N . GLY A 1 229 ? -11.494 11.517 17.436 1.00 77.00 229 GLY A N 1
ATOM 1832 C CA . GLY A 1 229 ? -12.798 11.213 18.039 1.00 77.00 229 GLY A CA 1
ATOM 1833 C C . GLY A 1 229 ? -13.515 9.981 17.471 1.00 77.00 229 GLY A C 1
ATOM 1834 O O . GLY A 1 229 ? -14.667 9.730 17.821 1.00 77.00 229 GLY A O 1
ATOM 1835 N N . LYS A 1 230 ? -12.863 9.189 16.609 1.00 79.25 230 LYS A N 1
ATOM 1836 C CA . LYS A 1 230 ? -13.463 7.990 16.006 1.00 79.25 230 LYS A CA 1
ATOM 1837 C C . LYS A 1 230 ? -13.150 6.753 16.842 1.00 79.25 230 LYS A C 1
ATOM 1839 O O . LYS A 1 230 ? -12.004 6.515 17.220 1.00 79.25 230 LYS A O 1
ATOM 1844 N N . ARG A 1 231 ? -14.173 5.934 17.092 1.00 86.81 231 ARG A N 1
ATOM 1845 C CA . ARG A 1 231 ? -14.042 4.633 17.756 1.00 86.81 231 ARG A CA 1
ATOM 1846 C C . ARG A 1 231 ? -14.490 3.532 16.808 1.00 86.81 231 ARG A C 1
ATOM 1848 O O . ARG A 1 231 ? -15.617 3.565 16.325 1.00 86.81 231 ARG A O 1
ATOM 1855 N N . VAL A 1 232 ? -13.620 2.555 16.576 1.00 91.88 232 VAL A N 1
ATOM 1856 C CA . VAL A 1 232 ? -13.937 1.405 15.727 1.00 91.88 232 VAL A CA 1
ATOM 1857 C C . VAL A 1 232 ? -14.672 0.337 16.554 1.00 91.88 232 VAL A C 1
ATOM 1859 O O . VAL A 1 232 ? -14.257 0.045 17.684 1.00 91.88 232 VAL A O 1
ATOM 1862 N N . PRO A 1 233 ? -15.780 -0.241 16.054 1.00 94.44 233 PRO A N 1
ATOM 1863 C CA . PRO A 1 233 ? -16.470 -1.336 16.726 1.00 94.44 233 PRO A CA 1
ATOM 1864 C C . PRO A 1 233 ? -15.584 -2.576 16.887 1.00 94.44 233 PRO A C 1
ATOM 1866 O O . PRO A 1 233 ? -14.810 -2.932 15.998 1.00 94.44 233 PRO A O 1
ATOM 1869 N N . LYS A 1 234 ? -15.756 -3.306 17.998 1.00 95.06 234 LYS A N 1
ATOM 1870 C CA . LYS A 1 234 ? -15.018 -4.560 18.245 1.00 95.06 234 LYS A CA 1
ATOM 1871 C C . LYS A 1 234 ? -15.259 -5.609 17.156 1.00 95.06 234 LYS A C 1
ATOM 1873 O O . LYS A 1 234 ? -14.349 -6.358 16.835 1.00 95.06 234 LYS A O 1
ATOM 1878 N N . THR A 1 235 ? -16.459 -5.648 16.579 1.00 96.56 235 THR A N 1
ATOM 1879 C CA . THR A 1 235 ? -16.816 -6.576 15.496 1.00 96.56 235 THR A CA 1
ATOM 1880 C C . THR A 1 235 ? -15.917 -6.397 14.277 1.00 96.56 235 THR A C 1
ATOM 1882 O O . THR A 1 235 ? -15.361 -7.373 13.790 1.00 96.56 235 THR A O 1
ATOM 1885 N N . VAL A 1 236 ? -15.688 -5.152 13.852 1.00 96.12 236 VAL A N 1
ATOM 1886 C CA . VAL A 1 236 ? -14.773 -4.818 12.747 1.00 96.12 236 VAL A CA 1
ATOM 1887 C C . VAL A 1 236 ? -13.336 -5.185 13.110 1.00 96.12 236 VAL A C 1
ATOM 1889 O O . VAL A 1 236 ? -12.606 -5.732 12.292 1.00 96.12 236 VAL A O 1
ATOM 1892 N N . ARG A 1 237 ? -12.934 -4.960 14.366 1.00 97.00 237 ARG A N 1
ATOM 1893 C CA . ARG A 1 237 ? -11.610 -5.365 14.852 1.00 97.00 237 ARG A CA 1
ATOM 1894 C C . ARG A 1 237 ? -11.368 -6.865 14.711 1.00 97.00 237 ARG A C 1
ATOM 1896 O O . ARG A 1 237 ? -10.301 -7.254 14.254 1.00 97.00 237 ARG A O 1
ATOM 1903 N N . TYR A 1 238 ? -12.343 -7.697 15.068 1.00 97.12 238 TYR A N 1
ATOM 1904 C CA . TYR A 1 238 ? -12.216 -9.149 14.930 1.00 97.12 238 TYR A CA 1
ATOM 1905 C C . TYR A 1 238 ? -12.179 -9.617 13.471 1.00 97.12 238 TYR A C 1
ATOM 1907 O O . TYR A 1 238 ? -11.544 -10.625 13.196 1.00 97.12 238 TYR A O 1
ATOM 1915 N N . GLN A 1 239 ? -12.799 -8.882 12.542 1.00 96.75 239 GLN A N 1
ATOM 1916 C CA . GLN A 1 239 ? -12.779 -9.224 11.113 1.00 96.75 239 GLN A CA 1
ATOM 1917 C C . GLN A 1 239 ? -11.393 -9.087 10.479 1.00 96.75 239 GLN A C 1
ATOM 1919 O O . GLN A 1 239 ? -11.101 -9.778 9.515 1.00 96.75 239 GLN A O 1
ATOM 1924 N N . VAL A 1 240 ? -10.549 -8.190 10.992 1.00 97.31 240 VAL A N 1
ATOM 1925 C CA . VAL A 1 240 ? -9.247 -7.862 10.382 1.00 97.31 240 VAL A CA 1
ATOM 1926 C C . VAL A 1 240 ? -8.056 -8.372 11.197 1.00 97.31 240 VAL A C 1
ATOM 1928 O O . VAL A 1 240 ? -6.914 -8.318 10.733 1.00 97.31 240 VAL A O 1
ATOM 1931 N N . LEU A 1 241 ? -8.317 -8.844 12.421 1.00 97.50 241 LEU A N 1
ATOM 1932 C CA . LEU A 1 241 ? -7.311 -9.374 13.330 1.00 97.50 241 LEU A CA 1
ATOM 1933 C C . LEU A 1 241 ? -6.768 -10.698 12.786 1.00 97.50 241 LEU A C 1
ATOM 1935 O O . LEU A 1 241 ? -7.486 -11.690 12.711 1.00 97.50 241 LEU A O 1
ATOM 1939 N N . GLY A 1 242 ? -5.480 -10.704 12.464 1.00 95.69 242 GLY A N 1
ATOM 1940 C CA . GLY A 1 242 ? -4.730 -11.902 12.112 1.00 95.69 242 GLY A CA 1
ATOM 1941 C C . GLY A 1 242 ? -3.671 -12.259 13.149 1.00 95.69 242 GLY A C 1
ATOM 1942 O O . GLY A 1 242 ? -3.510 -11.601 14.183 1.00 95.69 242 GLY A O 1
ATOM 1943 N N . GLY A 1 243 ? -2.918 -13.312 12.847 1.00 92.94 243 GLY A N 1
ATOM 1944 C CA . GLY A 1 243 ? -1.815 -13.792 13.670 1.00 92.94 243 GLY A CA 1
ATOM 1945 C C . GLY A 1 243 ? -0.450 -13.641 12.999 1.00 92.94 243 GLY A C 1
ATOM 1946 O O . GLY A 1 243 ? -0.284 -12.999 11.966 1.00 92.94 243 GLY A O 1
ATOM 1947 N N . LYS A 1 244 ? 0.586 -14.204 13.627 1.00 90.06 244 LYS A N 1
ATOM 1948 C CA . LYS A 1 244 ? 1.943 -14.230 13.041 1.00 90.06 244 LYS A CA 1
ATOM 1949 C C . LYS A 1 244 ? 2.087 -15.303 11.959 1.00 90.06 244 LYS A C 1
ATOM 1951 O O . LYS A 1 244 ? 3.006 -15.208 11.151 1.00 90.06 244 LYS A O 1
ATOM 1956 N N . ASP A 1 245 ? 1.212 -16.293 12.003 1.00 90.56 245 ASP A N 1
ATOM 1957 C CA . ASP A 1 245 ? 1.028 -17.420 11.093 1.00 90.56 245 ASP A CA 1
ATOM 1958 C C . ASP A 1 245 ? 0.438 -17.009 9.739 1.00 90.56 245 ASP A C 1
ATOM 1960 O O . ASP A 1 245 ? 0.701 -17.672 8.745 1.00 90.56 245 ASP A O 1
ATOM 1964 N N . THR A 1 246 ? -0.264 -15.874 9.658 1.00 89.19 246 THR A N 1
ATOM 1965 C CA . THR A 1 246 ? -0.767 -15.336 8.377 1.00 89.19 246 THR A CA 1
ATOM 1966 C C . THR A 1 246 ? 0.320 -14.663 7.536 1.00 89.19 246 THR A C 1
ATOM 1968 O O . THR A 1 246 ? 0.078 -14.243 6.406 1.00 89.19 246 THR A O 1
ATOM 1971 N N . ARG A 1 247 ? 1.534 -14.531 8.080 1.00 91.50 247 ARG A N 1
ATOM 1972 C CA . ARG A 1 247 ? 2.674 -13.947 7.372 1.00 91.50 247 ARG A CA 1
ATOM 1973 C C . ARG A 1 247 ? 3.274 -14.991 6.432 1.00 91.50 247 ARG A C 1
ATOM 1975 O O . ARG A 1 247 ? 3.505 -16.111 6.883 1.00 91.50 247 ARG A O 1
ATOM 1982 N N . PRO A 1 248 ? 3.631 -14.624 5.192 1.00 91.12 248 PRO A N 1
ATOM 1983 C CA . PRO A 1 248 ? 4.134 -15.586 4.229 1.00 91.12 248 PRO A CA 1
ATOM 1984 C C . PRO A 1 248 ? 5.473 -16.169 4.692 1.00 91.12 248 PRO A C 1
ATOM 1986 O O . PRO A 1 248 ? 6.317 -15.478 5.296 1.00 91.12 248 PRO A O 1
ATOM 1989 N N . ASP A 1 249 ? 5.650 -17.457 4.413 1.00 89.88 249 ASP A N 1
ATOM 1990 C CA . ASP A 1 249 ? 6.917 -18.143 4.601 1.00 89.88 249 ASP A CA 1
ATOM 1991 C C . ASP A 1 249 ? 7.807 -17.886 3.386 1.00 89.88 249 ASP A C 1
ATOM 1993 O O . ASP A 1 249 ? 7.613 -18.459 2.323 1.00 89.88 249 ASP A O 1
ATOM 1997 N N . VAL A 1 250 ? 8.728 -16.942 3.552 1.00 88.69 250 VAL A N 1
ATOM 1998 C CA . VAL A 1 250 ? 9.611 -16.418 2.499 1.00 88.69 250 VAL A CA 1
ATOM 1999 C C . VAL A 1 250 ? 11.075 -16.650 2.855 1.00 88.69 250 VAL A C 1
ATOM 2001 O O . VAL A 1 250 ? 11.384 -16.998 4.006 1.00 88.69 250 VAL A O 1
ATOM 2004 N N . SER A 1 251 ? 11.988 -16.414 1.913 1.00 85.56 251 SER A N 1
ATOM 2005 C CA . SER A 1 251 ? 13.426 -16.545 2.155 1.00 85.56 251 SER A CA 1
ATOM 2006 C C . SER A 1 251 ? 13.920 -15.732 3.368 1.00 85.56 251 SER A C 1
ATOM 2008 O O . SER A 1 251 ? 13.282 -14.795 3.873 1.00 85.56 251 SER A O 1
ATOM 2010 N N . ALA A 1 252 ? 15.103 -16.097 3.872 1.00 84.62 252 ALA A N 1
ATOM 2011 C CA . ALA A 1 252 ? 15.724 -15.429 5.014 1.00 84.62 252 ALA A CA 1
ATOM 2012 C C . ALA A 1 252 ? 15.980 -13.932 4.765 1.00 84.62 252 ALA A C 1
ATOM 2014 O O . ALA A 1 252 ? 15.924 -13.142 5.711 1.00 84.62 252 ALA A O 1
ATOM 2015 N N . VAL A 1 253 ? 16.196 -13.534 3.508 1.00 83.06 253 VAL A N 1
ATOM 2016 C CA . VAL A 1 253 ? 16.456 -12.142 3.119 1.00 83.06 253 VAL A CA 1
ATOM 2017 C C . VAL A 1 253 ? 15.267 -11.252 3.476 1.00 83.06 253 VAL A C 1
ATOM 2019 O O . VAL A 1 253 ? 15.428 -10.247 4.166 1.00 83.06 253 VAL A O 1
ATOM 2022 N N . TRP A 1 254 ? 14.053 -11.696 3.152 1.00 84.75 254 TRP A N 1
ATOM 2023 C CA . TRP A 1 254 ? 12.801 -11.000 3.470 1.00 84.75 254 TRP A CA 1
ATOM 2024 C C . TRP A 1 254 ? 12.446 -11.004 4.962 1.00 84.75 254 TRP A C 1
ATOM 2026 O O . TRP A 1 254 ? 11.645 -10.192 5.437 1.00 84.75 254 TRP A O 1
ATOM 2036 N N . LYS A 1 255 ? 13.025 -11.940 5.724 1.00 85.50 255 LYS A N 1
ATOM 2037 C CA . LYS A 1 255 ? 12.863 -12.056 7.182 1.00 85.50 255 LYS A CA 1
ATOM 2038 C C . LYS A 1 255 ? 13.897 -11.246 7.962 1.00 85.50 255 LYS A C 1
ATOM 2040 O O . LYS A 1 255 ? 13.739 -11.109 9.186 1.00 85.50 255 LYS A O 1
ATOM 2045 N N . SER A 1 256 ? 14.929 -10.737 7.289 1.00 79.19 256 SER A N 1
ATOM 2046 C CA . SER A 1 256 ? 15.972 -9.932 7.911 1.00 79.19 256 SER A CA 1
ATOM 2047 C C . SER A 1 256 ? 15.346 -8.722 8.605 1.00 79.19 256 SER A C 1
ATOM 2049 O O . SER A 1 256 ? 14.368 -8.130 8.143 1.00 79.19 256 SER A O 1
ATOM 2051 N N . LYS A 1 257 ? 15.835 -8.421 9.813 1.00 78.31 257 LYS A N 1
ATOM 2052 C CA . LYS A 1 257 ? 15.389 -7.218 10.513 1.00 78.31 257 LYS A CA 1
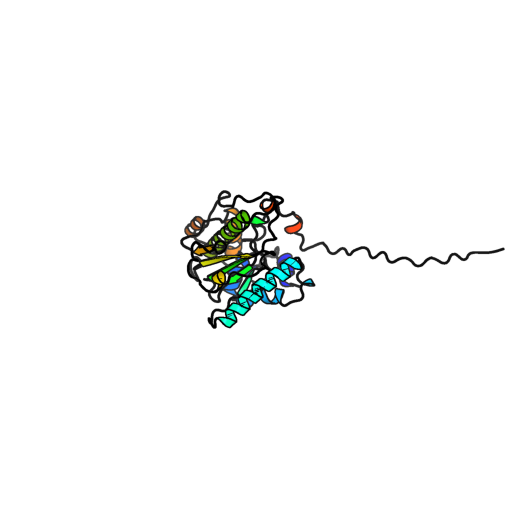ATOM 2053 C C . LYS A 1 257 ? 15.887 -6.027 9.717 1.00 78.31 257 LYS A C 1
ATOM 2055 O O . LYS A 1 257 ? 17.079 -5.969 9.413 1.00 78.31 257 LYS A O 1
ATOM 2060 N N . ASN A 1 258 ? 15.007 -5.059 9.501 1.00 64.88 258 ASN A N 1
ATOM 2061 C CA . ASN A 1 258 ? 15.425 -3.761 8.998 1.00 64.88 258 ASN A CA 1
ATOM 2062 C C . ASN A 1 258 ? 16.507 -3.267 9.957 1.00 64.88 258 ASN A C 1
ATOM 2064 O O . ASN A 1 258 ? 16.304 -3.285 11.179 1.00 64.88 258 ASN A O 1
ATOM 2068 N N . SER A 1 259 ? 17.678 -2.909 9.423 1.00 48.81 259 SER A N 1
ATOM 2069 C CA . SER A 1 259 ? 18.755 -2.362 10.247 1.00 48.81 259 SER A CA 1
ATOM 2070 C C . SER A 1 259 ? 18.144 -1.274 11.140 1.00 48.81 259 SER A C 1
ATOM 2072 O O . SER A 1 259 ? 17.369 -0.472 10.618 1.00 48.81 259 SER A O 1
ATOM 2074 N N . PRO A 1 260 ? 18.421 -1.217 12.459 1.00 42.78 260 PRO A N 1
ATOM 2075 C CA . PRO A 1 260 ? 17.819 -0.225 13.360 1.00 42.78 260 PRO A CA 1
ATOM 2076 C C . PRO A 1 260 ? 17.974 1.201 12.841 1.00 42.78 260 PRO A C 1
ATOM 2078 O O . PRO A 1 260 ? 17.147 2.072 13.119 1.00 42.78 260 PRO A O 1
ATOM 2081 N N . VAL A 1 261 ? 19.001 1.405 12.013 1.00 41.31 261 VAL A N 1
ATOM 2082 C CA . VAL A 1 261 ? 19.187 2.641 11.297 1.00 41.31 261 VAL A CA 1
ATOM 2083 C C . VAL A 1 261 ? 17.981 2.955 10.397 1.00 41.31 261 VAL A C 1
ATOM 2085 O O . VAL A 1 261 ? 17.497 4.053 10.521 1.00 41.31 261 VAL A O 1
ATOM 2088 N N . CYS A 1 262 ? 17.325 2.056 9.661 1.00 39.22 262 CYS A N 1
ATOM 2089 C CA . CYS A 1 262 ? 16.104 2.358 8.874 1.00 39.22 262 CYS A CA 1
ATOM 2090 C C . CYS A 1 262 ? 14.885 2.884 9.666 1.00 39.22 262 CYS A C 1
ATOM 2092 O O . CYS A 1 262 ? 14.004 3.490 9.068 1.00 39.22 262 CYS A O 1
ATOM 2094 N N . SER A 1 263 ? 14.832 2.744 10.997 1.00 35.38 263 SER A N 1
ATOM 2095 C CA . SER A 1 263 ? 13.791 3.410 11.808 1.00 35.38 263 SER A CA 1
ATOM 2096 C C . SER A 1 263 ? 14.147 4.854 12.221 1.00 35.38 263 SER A C 1
ATOM 2098 O O . SER A 1 263 ? 13.281 5.592 12.685 1.00 35.38 263 SER A O 1
ATOM 2100 N N . LEU A 1 264 ? 15.409 5.273 12.022 1.00 33.34 264 LEU A N 1
ATOM 2101 C CA . LEU A 1 264 ? 15.999 6.556 12.449 1.00 33.34 264 LEU A CA 1
ATOM 2102 C C . LEU A 1 264 ? 17.041 7.163 11.454 1.00 33.34 264 LEU A C 1
ATOM 2104 O O . LEU A 1 264 ? 17.657 8.182 11.767 1.00 33.34 264 LEU A O 1
ATOM 2108 N N . ARG A 1 265 ? 17.242 6.615 10.238 1.00 32.47 265 ARG A N 1
ATOM 2109 C CA . ARG A 1 265 ? 18.260 7.028 9.225 1.00 32.47 265 ARG A CA 1
ATOM 2110 C C . ARG A 1 265 ? 17.800 8.189 8.356 1.00 32.47 265 ARG A C 1
ATOM 2112 O O . ARG A 1 265 ? 18.489 8.551 7.417 1.00 32.47 265 ARG A O 1
ATOM 2119 N N . LEU A 1 266 ? 16.695 8.826 8.726 1.00 37.78 266 LEU A N 1
ATOM 2120 C CA . LEU A 1 266 ? 16.294 10.137 8.222 1.00 37.78 266 LEU A CA 1
ATOM 2121 C C . LEU A 1 266 ? 17.049 11.293 8.915 1.00 37.78 266 LEU A C 1
ATOM 2123 O O . LEU A 1 266 ? 16.698 12.450 8.710 1.00 37.78 266 LEU A O 1
ATOM 2127 N N . ARG A 1 267 ? 18.071 11.023 9.752 1.00 34.78 267 ARG A N 1
ATOM 2128 C CA . ARG A 1 267 ? 18.778 12.081 10.502 1.00 34.78 267 ARG A CA 1
ATOM 2129 C C . ARG A 1 267 ? 20.305 12.175 10.408 1.00 34.78 267 ARG A C 1
ATOM 2131 O O . ARG A 1 267 ? 20.803 13.155 10.949 1.00 34.78 267 ARG A O 1
ATOM 2138 N N . GLN A 1 268 ? 21.085 11.278 9.777 1.00 32.09 268 GLN A N 1
ATOM 2139 C CA . GLN A 1 268 ? 22.558 11.433 9.894 1.00 32.09 268 GLN A CA 1
ATOM 2140 C C . GLN A 1 268 ? 23.495 10.693 8.913 1.00 32.09 268 GLN A C 1
ATOM 2142 O O . GLN A 1 268 ? 24.525 10.176 9.338 1.00 32.09 268 GLN A O 1
ATOM 2147 N N . GLN A 1 269 ? 23.242 10.686 7.601 1.00 31.19 269 GLN A N 1
ATOM 2148 C CA . GLN A 1 269 ? 24.298 10.316 6.633 1.00 31.19 269 GLN A CA 1
ATOM 2149 C C . GLN A 1 269 ? 24.481 11.353 5.518 1.00 31.19 269 GLN A C 1
ATOM 2151 O O . GLN A 1 269 ? 24.522 11.042 4.339 1.00 31.19 269 GLN A O 1
ATOM 2156 N N . LEU A 1 270 ? 24.688 12.601 5.946 1.00 32.56 270 LEU A N 1
ATOM 2157 C CA . LEU A 1 270 ? 25.643 13.505 5.311 1.00 32.56 270 LEU A CA 1
ATOM 2158 C C . LEU A 1 270 ? 26.835 13.649 6.266 1.00 32.56 270 LEU A C 1
ATOM 2160 O O . LEU A 1 270 ? 26.842 14.489 7.165 1.00 32.56 270 LEU A O 1
ATOM 2164 N N . ARG A 1 271 ? 27.866 12.825 6.075 1.00 28.62 271 ARG A N 1
ATOM 2165 C CA . ARG A 1 271 ? 29.227 13.357 6.140 1.00 28.62 271 ARG A CA 1
ATOM 2166 C C . ARG A 1 271 ? 29.849 13.140 4.767 1.00 28.62 271 ARG A C 1
ATOM 2168 O O . ARG A 1 271 ? 29.822 12.009 4.285 1.00 28.62 271 ARG A O 1
ATOM 2175 N N . PRO A 1 272 ? 30.339 14.211 4.129 1.00 36.88 272 PRO A N 1
ATOM 2176 C CA . PRO A 1 272 ? 30.916 14.132 2.804 1.00 36.88 272 PRO A CA 1
ATOM 2177 C C . PRO A 1 272 ? 32.180 13.280 2.840 1.00 36.88 272 PRO A C 1
ATOM 2179 O O . PRO A 1 272 ? 32.903 13.249 3.842 1.00 36.88 272 PRO A O 1
ATOM 2182 N N . HIS A 1 273 ? 32.458 12.635 1.709 1.00 32.84 273 HIS A N 1
ATOM 2183 C CA . HIS A 1 273 ? 33.809 12.241 1.355 1.00 32.84 273 HIS A CA 1
ATOM 2184 C C . HIS A 1 273 ? 34.773 13.363 1.743 1.00 32.84 273 HIS A C 1
ATOM 2186 O O . HIS A 1 273 ? 34.590 14.523 1.370 1.00 32.84 273 HIS A O 1
ATOM 2192 N N . ALA A 1 274 ? 35.791 13.002 2.519 1.00 33.06 274 ALA A N 1
ATOM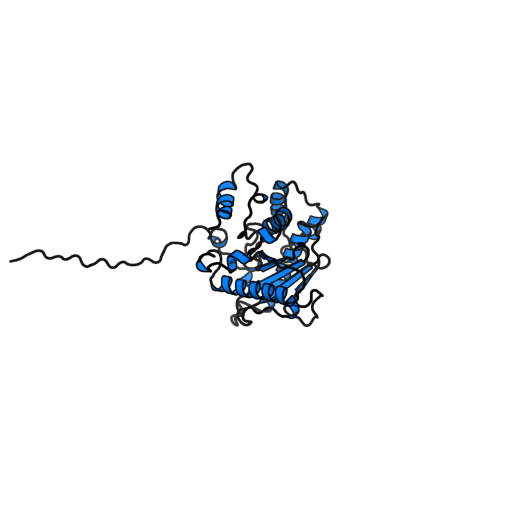 2193 C CA . ALA A 1 274 ? 36.946 13.840 2.736 1.00 33.06 274 ALA A CA 1
ATOM 2194 C C . ALA A 1 274 ? 37.555 14.168 1.368 1.00 33.06 274 ALA A C 1
ATOM 2196 O O . ALA A 1 274 ? 38.303 13.374 0.798 1.00 33.06 274 ALA A O 1
ATOM 2197 N N . VAL A 1 275 ? 37.242 15.352 0.845 1.00 35.66 275 VAL A N 1
ATOM 2198 C CA . VAL A 1 275 ? 38.097 16.015 -0.128 1.00 35.66 275 VAL A CA 1
ATOM 2199 C C . VAL A 1 275 ? 39.384 16.313 0.630 1.00 35.66 275 VAL A C 1
ATOM 2201 O O . VAL A 1 275 ? 39.466 17.258 1.413 1.00 35.66 275 VAL A O 1
ATOM 2204 N N . ARG A 1 276 ? 40.391 15.454 0.446 1.00 33.16 276 ARG A N 1
ATOM 2205 C CA . ARG A 1 276 ? 41.784 15.818 0.691 1.00 33.16 276 ARG A CA 1
ATOM 2206 C C . ARG A 1 276 ? 42.084 16.997 -0.230 1.00 33.16 276 ARG A C 1
ATOM 2208 O O . ARG A 1 276 ? 42.475 16.807 -1.375 1.00 33.16 276 ARG A O 1
ATOM 2215 N N . GLN A 1 277 ? 41.887 18.215 0.262 1.00 34.66 277 GLN A N 1
ATOM 2216 C CA . GLN A 1 277 ? 42.606 19.355 -0.280 1.00 34.66 277 GLN A CA 1
ATOM 2217 C C . GLN A 1 277 ? 44.081 19.103 0.023 1.00 34.66 277 GLN A C 1
ATOM 2219 O O . GLN A 1 277 ? 44.503 19.074 1.182 1.00 34.66 277 GLN A O 1
ATOM 2224 N N . ALA A 1 278 ? 44.843 18.826 -1.031 1.00 37.16 278 ALA A N 1
ATOM 2225 C CA . ALA A 1 278 ? 46.287 18.887 -0.992 1.00 37.16 278 ALA A CA 1
ATOM 2226 C C . ALA A 1 278 ? 46.675 20.271 -0.456 1.00 37.16 278 ALA A C 1
ATOM 2228 O O . ALA A 1 278 ? 46.305 21.295 -1.029 1.00 37.16 278 ALA A O 1
ATOM 2229 N N . ARG A 1 279 ? 47.381 20.302 0.677 1.00 37.47 279 ARG A N 1
ATOM 2230 C CA . ARG A 1 279 ? 48.082 21.513 1.101 1.00 37.47 279 ARG A CA 1
ATOM 2231 C C . ARG A 1 279 ? 49.128 21.827 0.025 1.00 37.47 279 ARG A C 1
ATOM 2233 O O . ARG A 1 279 ? 49.845 20.901 -0.363 1.00 37.47 279 ARG A O 1
ATOM 2240 N N . PRO A 1 280 ? 49.248 23.075 -0.446 1.00 42.56 280 PRO A N 1
ATOM 2241 C CA . PRO A 1 280 ? 50.412 23.461 -1.227 1.00 42.56 280 PRO A CA 1
ATOM 2242 C C . PRO A 1 280 ? 51.675 23.297 -0.360 1.00 42.56 280 PRO A C 1
ATOM 2244 O O . PRO A 1 280 ? 51.597 23.457 0.866 1.00 42.56 280 PRO A O 1
ATOM 2247 N N . PRO A 1 281 ? 52.825 22.939 -0.955 1.00 45.97 281 PRO A N 1
ATOM 2248 C CA . PRO A 1 281 ? 54.070 22.822 -0.215 1.00 45.97 281 PRO A CA 1
ATOM 2249 C C . PRO A 1 281 ? 54.443 24.184 0.379 1.00 45.97 281 PRO A C 1
ATOM 2251 O O . PRO A 1 281 ? 54.455 25.201 -0.311 1.00 45.97 281 PRO A O 1
ATOM 2254 N N . LEU A 1 282 ? 54.714 24.179 1.684 1.00 44.84 282 LEU A N 1
ATOM 2255 C CA . LEU A 1 282 ? 55.348 25.285 2.386 1.00 44.84 282 LEU A CA 1
ATOM 2256 C C . LEU A 1 282 ? 56.775 25.421 1.859 1.00 44.84 282 LEU A C 1
ATOM 2258 O O . LEU A 1 282 ? 57.592 24.514 2.011 1.00 44.84 282 LEU A O 1
ATOM 2262 N N . ASP A 1 283 ? 57.025 26.562 1.236 1.00 42.22 283 ASP A N 1
ATOM 2263 C CA . ASP A 1 283 ? 58.332 27.040 0.823 1.00 42.22 283 ASP A CA 1
ATOM 2264 C C . ASP A 1 283 ? 59.200 27.251 2.077 1.00 42.22 283 ASP A C 1
ATOM 2266 O O . ASP A 1 283 ? 58.957 28.146 2.890 1.00 42.22 283 ASP A O 1
ATOM 2270 N N . LEU A 1 284 ? 60.164 26.355 2.290 1.00 45.44 284 LEU A N 1
ATOM 2271 C CA . LEU A 1 284 ? 61.184 26.455 3.332 1.00 45.44 284 LEU A CA 1
ATOM 2272 C C . LEU A 1 284 ? 62.498 26.878 2.674 1.00 45.44 284 LEU A C 1
ATOM 2274 O O . LEU A 1 284 ? 63.424 26.083 2.537 1.00 45.44 284 LEU A O 1
ATOM 2278 N N . SER A 1 285 ? 62.598 28.149 2.291 1.00 46.56 285 SER A N 1
ATOM 2279 C CA . SER A 1 285 ? 63.888 28.785 2.034 1.00 46.56 285 SER A CA 1
ATOM 2280 C C . SER A 1 285 ? 64.377 29.472 3.314 1.00 46.56 285 SER A C 1
ATOM 2282 O O . SER A 1 285 ? 64.023 30.616 3.605 1.00 46.56 285 SER A O 1
ATOM 2284 N N . ILE A 1 286 ? 65.209 28.780 4.092 1.00 46.50 286 ILE A N 1
ATOM 2285 C CA . ILE A 1 286 ? 66.076 29.404 5.096 1.00 46.50 286 ILE A CA 1
ATOM 2286 C C . ILE A 1 286 ? 67.512 28.954 4.816 1.00 46.50 286 ILE A C 1
ATOM 2288 O O . ILE A 1 286 ? 67.832 27.803 5.082 1.00 46.50 286 ILE A O 1
ATOM 2292 N N . ARG A 1 287 ? 68.305 29.924 4.313 1.00 45.03 287 ARG A N 1
ATOM 2293 C CA . ARG A 1 287 ? 69.725 30.263 4.602 1.00 45.03 287 ARG A CA 1
ATOM 2294 C C . ARG A 1 287 ? 70.774 29.152 4.471 1.00 45.03 287 ARG A C 1
ATOM 2296 O O . ARG A 1 287 ? 70.548 28.025 4.864 1.00 45.03 287 ARG A O 1
ATOM 2303 N N . SER A 1 288 ? 72.020 29.365 4.083 1.00 41.56 288 SER A N 1
ATOM 2304 C CA . SER A 1 288 ? 72.884 30.451 3.596 1.00 41.56 288 SER A CA 1
ATOM 2305 C C . SER A 1 288 ? 74.211 29.724 3.262 1.00 41.56 288 SER A C 1
ATOM 2307 O O . SER A 1 288 ? 74.329 28.516 3.498 1.00 41.56 288 SER A O 1
ATOM 2309 N N . PRO A 1 289 ? 75.227 30.416 2.750 1.00 61.19 289 PRO A N 1
ATOM 2310 C CA . PRO A 1 289 ? 76.397 30.568 3.626 1.00 61.19 289 PRO A CA 1
ATOM 2311 C C . PRO A 1 289 ? 76.672 32.022 4.006 1.00 61.19 289 PRO A C 1
ATOM 2313 O O . PRO A 1 289 ? 76.404 32.919 3.177 1.00 61.19 289 PRO A O 1
#

Organism: Mycena rosella (NCBI:txid1033263)

Sequence (289 aa):
MDTSAHAASMFGGLPYFNPMMMMNVSGTCATTKLTQCRNFGILENDVTRKFYGDPERATDLSLADFMARKDVIEQVDSWAEETKQNMKWKPILYLYEIVKASAKRERDWGHLIFTDMTLTRFLLVMIFPDECDCGNFSHHDYGALTKYQADRFMSLLTYLHHTEGKPNWVRATYVTDSDNYTLDPLFLQSFDPPPSTARKIFHVTADAFVPCLLSAELDSIDTLLKQGGKRVPKTVRYQVLGGKDTRPDVSAVWKSKNSPVCSLRLRQQLRPHAVRQARPPLDLSIRSP

Secondary structure (DSSP, 8-state):
--HHHHHHHHSTTSTT--GGGS--TT--BHHHHHHHHHHH-TGGG--HHHHTS-GGG-TTS-HHHHHHHHHHHHHHHHHHHHT--S--EEEEESSBBSSTT---BGGG-B-EEEEETTSSEEEEEEE----BTTTTB-HHHHHHHHHHHHHHHHHHHHHHSSSSS---EEEEEEE-TTTTTPPPHHHHH--SPPPTT-TT-EEEETTS----B-HHHHHHHHHHHHTTT----HHHHHHHB--STTS----HHHHSBPPGGGGTTTS----------PPPPP-------